Protein AF-A0A969BIV0-F1 (afdb_monomer_lite)

Foldseek 3Di:
DPPDDCVPHVQVQLVVLQVQLVCLCPDPPDDNQVSLVSSLVSLVSSCVRDDCVPPVQSQLVSLQSQLVSLCPHDDDDNQVSLVSSLVSLVSSCVRCPCVRPVPVLLVSLQSQLSSLCVHPDDDNLVSLVSNLVSLVSNCVRCPCVPHVPSNLVSLQSNLVSLVVNCVVDDDPSNVSSVVSNVVNPD

pLDDT: mean 90.59, std 11.51, range [45.69, 98.88]

Secondary structure (DSSP, 8-state):
--S--TTT-HHHHHHHHHHHHHHHHH--SS-HHHHHHHHHHHHHHHTTT--TTT-HHHHHHHHHHHHHHHHH--SS-HHHHHHHHHHHHHHHTTTS-TTT-HHHHHHHHHHHHHHHHH--SS-HHHHHHHHHHHHHHHHTTS-TTT-HHHHHHHHHHHHHHHHHHHTTS-THHHHHHHHHHHGGG-

Sequence (186 aa):
MKVYTFEAFPYGWAQTQNNLGNAYFQRIKEDKADNLEQAIVCFKESLKVYTIEAFPYEWARTQNNLGNAYKDRIKEDKAQNLEKAIAYCQEAMKVYTFEAYPSKWAGTQNNLATIYRNRIIGDKAHNLEQTIACLEEVMKVYTFEAFPQYWALTQINIANAYCDRIKSEQSSNLELAIAYYENLWF

Structure (mmCIF, N/CA/C/O backbone):
data_AF-A0A969BIV0-F1
#
_entry.id   AF-A0A969BIV0-F1
#
loop_
_atom_site.group_PDB
_atom_site.id
_atom_site.type_symbol
_atom_site.label_atom_id
_atom_site.label_alt_id
_atom_site.label_comp_id
_atom_site.label_asym_id
_atom_site.label_entity_id
_atom_site.label_seq_id
_atom_site.pdbx_PDB_ins_code
_atom_site.Cartn_x
_atom_site.Cartn_y
_atom_site.Cartn_z
_atom_site.occupancy
_atom_site.B_iso_or_equiv
_atom_site.auth_seq_id
_atom_site.auth_comp_id
_atom_site.auth_asym_id
_atom_site.auth_atom_id
_atom_site.pdbx_PDB_model_num
ATOM 1 N N . MET A 1 1 ? 16.697 8.382 -30.431 1.00 45.69 1 MET A N 1
ATOM 2 C CA . MET A 1 1 ? 17.190 6.997 -30.265 1.00 45.69 1 MET A CA 1
ATOM 3 C C . MET A 1 1 ? 16.752 6.504 -28.889 1.00 45.69 1 MET A C 1
ATOM 5 O O . MET A 1 1 ? 17.112 7.137 -27.907 1.00 45.69 1 MET A O 1
ATOM 9 N N . LYS A 1 2 ? 15.900 5.472 -28.800 1.00 51.59 2 LYS A N 1
ATOM 10 C CA . LYS A 1 2 ? 15.520 4.863 -27.511 1.00 51.59 2 LYS A CA 1
ATOM 11 C C . LYS A 1 2 ? 16.625 3.875 -27.131 1.00 51.59 2 LYS A C 1
ATOM 13 O O . LYS A 1 2 ? 16.722 2.828 -27.752 1.00 51.59 2 LYS A O 1
ATOM 18 N N . VAL A 1 3 ? 17.493 4.253 -26.193 1.00 59.38 3 VAL A N 1
ATOM 19 C CA . VAL A 1 3 ? 18.688 3.463 -25.822 1.00 59.38 3 VAL A CA 1
ATOM 20 C C . VAL A 1 3 ? 18.334 2.285 -24.901 1.00 59.38 3 VAL A C 1
ATOM 22 O O . VAL A 1 3 ? 18.987 1.252 -24.947 1.00 59.38 3 VAL A O 1
ATOM 25 N N . TYR A 1 4 ? 17.248 2.396 -24.133 1.00 57.88 4 TYR A N 1
ATOM 26 C CA . TYR A 1 4 ? 16.720 1.323 -23.290 1.00 57.88 4 TYR A CA 1
ATOM 27 C C . TYR A 1 4 ? 15.422 0.793 -23.905 1.00 57.88 4 TYR A C 1
ATOM 29 O O . TYR A 1 4 ? 14.358 1.389 -23.734 1.00 57.88 4 TYR A O 1
ATOM 37 N N . THR A 1 5 ? 15.505 -0.290 -24.674 1.00 62.38 5 THR A N 1
ATOM 38 C CA . THR A 1 5 ? 14.343 -1.061 -25.147 1.00 62.38 5 THR A CA 1
ATOM 39 C C . THR A 1 5 ? 14.260 -2.377 -24.376 1.00 62.38 5 THR A C 1
ATOM 41 O O . THR A 1 5 ? 15.266 -2.844 -23.839 1.00 62.38 5 THR A O 1
ATOM 44 N N . PHE A 1 6 ? 13.065 -2.977 -24.325 1.00 62.31 6 PHE A N 1
ATOM 45 C CA . PHE A 1 6 ? 12.826 -4.267 -23.665 1.00 62.31 6 PHE A CA 1
ATOM 46 C C . PHE A 1 6 ? 13.800 -5.363 -24.141 1.00 62.31 6 PHE A C 1
ATOM 48 O O . PHE A 1 6 ? 14.270 -6.159 -23.339 1.00 62.31 6 PHE A O 1
ATOM 55 N N . GLU A 1 7 ? 14.151 -5.355 -25.428 1.00 64.06 7 GLU A N 1
ATOM 56 C CA . GLU A 1 7 ? 14.985 -6.378 -26.071 1.00 64.06 7 GLU A CA 1
ATOM 57 C C . GLU A 1 7 ? 16.490 -6.200 -25.820 1.00 64.06 7 GLU A C 1
ATOM 59 O O . GLU A 1 7 ? 17.214 -7.187 -25.744 1.00 64.06 7 GLU A O 1
ATOM 64 N N . ALA A 1 8 ? 16.975 -4.961 -25.681 1.00 68.19 8 ALA A N 1
ATOM 65 C CA . ALA A 1 8 ? 18.409 -4.689 -25.542 1.00 68.19 8 ALA A CA 1
ATOM 66 C C . ALA A 1 8 ? 18.864 -4.618 -24.077 1.00 68.19 8 ALA A C 1
ATOM 68 O O . ALA A 1 8 ? 19.957 -5.070 -23.744 1.00 68.19 8 ALA A O 1
ATOM 69 N N . PHE A 1 9 ? 18.031 -4.047 -23.196 1.00 80.69 9 PHE A N 1
ATOM 70 C CA . PHE A 1 9 ? 18.360 -3.826 -21.783 1.00 80.69 9 PHE A CA 1
ATOM 71 C C . PHE A 1 9 ? 17.105 -3.960 -20.908 1.00 80.69 9 PHE A C 1
ATOM 73 O O . PHE A 1 9 ? 16.609 -2.950 -20.396 1.00 80.69 9 PHE A O 1
ATOM 80 N N . PRO A 1 10 ? 16.579 -5.183 -20.706 1.00 85.25 10 PRO A N 1
ATOM 81 C CA . PRO A 1 10 ? 15.299 -5.397 -20.030 1.00 85.25 10 PRO A CA 1
ATOM 82 C C . PRO A 1 10 ? 15.266 -4.789 -18.622 1.00 85.25 10 PRO A C 1
ATOM 84 O O . PRO A 1 10 ? 14.316 -4.086 -18.279 1.00 85.25 10 PRO A O 1
ATOM 87 N N . TYR A 1 11 ? 16.333 -4.959 -17.831 1.00 90.56 11 TYR A N 1
ATOM 88 C CA . TYR A 1 11 ? 16.431 -4.366 -16.491 1.00 90.56 11 TYR A CA 1
ATOM 89 C C . TYR A 1 11 ? 16.402 -2.828 -16.522 1.00 90.56 11 TYR A C 1
ATOM 91 O O . TYR A 1 11 ? 15.622 -2.208 -15.803 1.00 90.56 11 TYR A O 1
ATOM 99 N N . GLY A 1 12 ? 17.220 -2.200 -17.377 1.00 89.06 12 GLY A N 1
ATOM 100 C CA . GLY A 1 12 ? 17.286 -0.736 -17.490 1.00 89.06 12 GLY A CA 1
ATOM 101 C C . GLY A 1 12 ? 15.990 -0.126 -18.030 1.00 89.06 12 GLY A C 1
ATOM 102 O O . GLY A 1 12 ? 15.556 0.938 -17.584 1.00 89.06 12 GLY A O 1
ATOM 103 N N . TRP A 1 13 ? 15.314 -0.829 -18.939 1.00 92.50 13 TRP A N 1
ATOM 104 C CA . TRP A 1 13 ? 13.982 -0.459 -19.402 1.00 92.50 13 TRP A CA 1
ATOM 105 C C . TRP A 1 13 ? 12.950 -0.530 -18.267 1.00 92.50 13 TRP A C 1
ATOM 107 O O . TRP A 1 13 ? 12.224 0.439 -18.051 1.00 92.50 13 TRP A O 1
ATOM 117 N N . ALA A 1 14 ? 12.928 -1.611 -17.484 1.00 94.88 14 ALA A N 1
ATOM 118 C CA . ALA A 1 14 ? 12.008 -1.754 -16.354 1.00 94.88 14 ALA A CA 1
ATOM 119 C C . ALA A 1 14 ? 12.268 -0.723 -15.250 1.00 94.88 14 ALA A C 1
ATOM 121 O O . ALA A 1 14 ? 11.328 -0.149 -14.700 1.00 94.88 14 ALA A O 1
ATOM 122 N N . GLN A 1 15 ? 13.538 -0.410 -14.991 1.00 95.44 15 GLN A N 1
ATOM 123 C CA . GLN A 1 15 ? 13.929 0.659 -14.077 1.00 95.44 15 GLN A CA 1
ATOM 124 C C . GLN A 1 15 ? 13.408 2.015 -14.558 1.00 95.44 15 GLN A C 1
ATOM 126 O O . GLN A 1 15 ? 12.857 2.786 -13.772 1.00 95.44 15 GLN A O 1
ATOM 131 N N . THR A 1 16 ? 13.536 2.285 -15.858 1.00 94.69 16 THR A N 1
ATOM 132 C CA . THR A 1 16 ? 13.023 3.510 -16.481 1.00 94.69 16 THR A CA 1
ATOM 133 C C . THR A 1 16 ? 11.505 3.592 -16.348 1.00 94.69 16 THR A C 1
ATOM 135 O O . THR A 1 16 ? 10.992 4.636 -15.954 1.00 94.69 16 THR A O 1
ATOM 138 N N . GLN A 1 17 ? 10.788 2.494 -16.604 1.00 97.12 17 GLN A N 1
ATOM 139 C CA . GLN A 1 17 ? 9.335 2.428 -16.435 1.00 97.12 17 GLN A CA 1
ATOM 140 C C . GLN A 1 17 ? 8.921 2.668 -14.983 1.00 97.12 17 GLN A C 1
ATOM 142 O O . GLN A 1 17 ? 8.058 3.499 -14.724 1.00 97.12 17 GLN A O 1
ATOM 147 N N . ASN A 1 18 ? 9.572 2.024 -14.012 1.00 96.50 18 ASN A N 1
ATOM 148 C CA . ASN A 1 18 ? 9.252 2.237 -12.602 1.00 96.50 18 ASN A CA 1
ATOM 149 C C . ASN A 1 18 ? 9.483 3.700 -12.182 1.00 96.50 18 ASN A C 1
ATOM 151 O O . ASN A 1 18 ? 8.629 4.310 -11.541 1.00 96.50 18 ASN A O 1
ATOM 155 N N . ASN A 1 19 ? 10.604 4.293 -12.598 1.00 97.44 19 ASN A N 1
ATOM 156 C CA . ASN A 1 19 ? 10.918 5.689 -12.302 1.00 97.44 19 ASN A CA 1
ATOM 157 C C . ASN A 1 19 ? 9.941 6.661 -12.974 1.00 97.44 19 ASN A C 1
ATOM 159 O O . ASN A 1 19 ? 9.515 7.627 -12.343 1.00 97.44 19 ASN A O 1
ATOM 163 N N . LEU A 1 20 ? 9.545 6.389 -14.218 1.00 97.38 20 LEU A N 1
ATOM 164 C CA . LEU A 1 20 ? 8.525 7.163 -14.919 1.00 97.38 20 LEU A CA 1
ATOM 165 C C . LEU A 1 20 ? 7.164 7.055 -14.217 1.00 97.38 20 LEU A C 1
ATOM 167 O O . LEU A 1 20 ? 6.485 8.065 -14.048 1.00 97.38 20 LEU A O 1
ATOM 171 N N . GLY A 1 21 ? 6.809 5.866 -13.726 1.00 98.19 21 GLY A N 1
ATOM 172 C CA . GLY A 1 21 ? 5.608 5.661 -12.921 1.00 98.19 21 GLY A CA 1
ATOM 173 C C . GLY A 1 21 ? 5.612 6.504 -11.646 1.00 98.19 21 GLY A C 1
ATOM 174 O O . GLY A 1 21 ? 4.627 7.178 -11.351 1.00 98.19 21 GLY A O 1
ATOM 175 N N . ASN A 1 22 ? 6.744 6.557 -10.935 1.00 98.12 22 ASN A N 1
ATOM 176 C CA . ASN A 1 22 ? 6.902 7.420 -9.758 1.00 98.12 22 ASN A CA 1
ATOM 177 C C . ASN A 1 22 ? 6.777 8.909 -10.119 1.00 98.12 22 ASN A C 1
ATOM 179 O O . ASN A 1 22 ? 6.131 9.662 -9.392 1.00 98.12 22 ASN A O 1
ATOM 183 N N . ALA A 1 23 ? 7.359 9.331 -11.246 1.00 97.56 23 ALA A N 1
ATOM 184 C CA . ALA A 1 23 ? 7.271 10.711 -11.712 1.00 97.56 23 ALA A CA 1
ATOM 185 C C . ALA A 1 23 ? 5.825 11.115 -12.035 1.00 97.56 23 ALA A C 1
ATOM 187 O O . ALA A 1 23 ? 5.395 12.187 -11.617 1.00 97.56 23 ALA A O 1
ATOM 188 N N . TYR A 1 24 ? 5.056 10.254 -12.711 1.00 98.12 24 TYR A N 1
ATOM 189 C CA . TYR A 1 24 ? 3.628 10.484 -12.941 1.00 98.12 24 TYR A CA 1
ATOM 190 C C . TYR A 1 24 ? 2.834 10.518 -11.634 1.00 98.12 24 TYR A C 1
ATOM 192 O O . TYR A 1 24 ? 2.042 11.433 -11.435 1.00 98.12 24 TYR A O 1
ATOM 200 N N . PHE A 1 25 ? 3.092 9.588 -10.710 1.00 96.81 25 PHE A N 1
ATOM 201 C CA . PHE A 1 25 ? 2.416 9.543 -9.412 1.00 96.81 25 PHE A CA 1
ATOM 202 C C . PHE A 1 25 ? 2.619 10.830 -8.589 1.00 96.81 25 PHE A C 1
ATOM 204 O O . PHE A 1 25 ? 1.691 11.309 -7.944 1.00 96.81 25 PHE A O 1
ATOM 211 N N . GLN A 1 26 ? 3.818 11.418 -8.635 1.00 95.56 26 GLN A N 1
ATOM 212 C CA . GLN A 1 26 ? 4.158 12.648 -7.906 1.00 95.56 26 GLN A CA 1
ATOM 213 C C . GLN A 1 26 ? 3.775 13.937 -8.646 1.00 95.56 26 GLN A C 1
ATOM 215 O O . GLN A 1 26 ? 3.893 15.034 -8.092 1.00 95.56 26 GLN A O 1
ATOM 220 N N . ARG A 1 27 ? 3.355 13.847 -9.908 1.00 93.75 27 ARG A N 1
ATOM 221 C CA . ARG A 1 27 ? 3.121 15.021 -10.743 1.00 93.75 27 ARG A CA 1
ATOM 222 C C . ARG A 1 27 ? 1.877 15.785 -10.286 1.00 93.75 27 ARG A C 1
ATOM 224 O O . ARG A 1 27 ? 0.758 15.292 -10.371 1.00 93.75 27 ARG A O 1
ATOM 231 N N . ILE A 1 28 ? 2.085 17.034 -9.866 1.00 86.31 28 ILE A N 1
ATOM 232 C CA . ILE A 1 28 ? 1.010 17.952 -9.440 1.00 86.31 28 ILE A CA 1
ATOM 233 C C . ILE A 1 28 ? 0.361 18.669 -10.639 1.00 86.31 28 ILE A C 1
ATOM 235 O O . ILE A 1 28 ? -0.797 19.066 -10.574 1.00 86.31 28 ILE A O 1
ATOM 239 N N . LYS A 1 29 ? 1.108 18.863 -11.734 1.00 80.06 29 LYS A N 1
ATOM 240 C CA . LYS A 1 29 ? 0.604 19.495 -12.965 1.00 80.06 29 LYS A CA 1
ATOM 241 C C . LYS A 1 29 ? -0.248 18.516 -13.784 1.00 80.06 29 LYS A C 1
ATOM 243 O O . LYS A 1 29 ? 0.028 17.320 -13.768 1.00 80.06 29 LYS A O 1
ATOM 248 N N . GLU A 1 30 ? -1.158 19.065 -14.591 1.00 86.50 30 GLU A N 1
ATOM 249 C CA . GLU A 1 30 ? -2.147 18.326 -15.402 1.00 86.50 30 GLU A CA 1
ATOM 250 C C . GLU A 1 30 ? -3.193 17.575 -14.564 1.00 86.50 30 GLU A C 1
ATOM 252 O O . GLU A 1 30 ? -3.274 17.750 -13.349 1.00 86.50 30 GLU A O 1
ATOM 257 N N . ASP A 1 31 ? -4.057 16.811 -15.232 1.00 93.62 31 ASP A N 1
ATOM 258 C CA . ASP A 1 31 ? -5.125 16.069 -14.580 1.00 93.62 31 ASP A CA 1
ATOM 259 C C . ASP A 1 31 ? -4.556 14.933 -13.714 1.00 93.62 31 ASP A C 1
ATOM 261 O O . ASP A 1 31 ? -3.841 14.040 -14.181 1.00 93.62 31 ASP A O 1
ATOM 265 N N . LYS A 1 32 ? -4.876 14.967 -12.416 1.00 94.31 32 LYS A N 1
ATOM 266 C CA . LYS A 1 32 ? -4.393 13.979 -11.443 1.00 94.31 32 LYS A CA 1
ATOM 267 C C . LYS A 1 32 ? -4.870 12.564 -11.777 1.00 94.31 32 LYS A C 1
ATOM 269 O O . LYS A 1 32 ? -4.146 11.608 -11.505 1.00 94.31 32 LYS A O 1
ATOM 274 N N . ALA A 1 33 ? -6.073 12.415 -12.330 1.00 95.69 33 ALA A N 1
ATOM 275 C CA . ALA A 1 33 ? -6.615 11.105 -12.650 1.00 95.69 33 ALA A CA 1
ATOM 276 C C . ALA A 1 33 ? -5.844 10.476 -13.816 1.00 95.69 33 ALA A C 1
ATOM 278 O O . ALA A 1 33 ? -5.449 9.317 -13.719 1.00 95.69 33 ALA A O 1
ATOM 279 N N . ASP A 1 34 ? -5.548 11.246 -14.863 1.00 96.56 34 ASP A N 1
ATOM 280 C CA . ASP A 1 34 ? -4.712 10.798 -15.982 1.00 96.56 34 ASP A CA 1
ATOM 281 C C . ASP A 1 34 ? -3.286 10.451 -15.540 1.00 96.56 34 ASP A C 1
ATOM 283 O O . ASP A 1 34 ? -2.767 9.398 -15.915 1.00 96.56 34 ASP A O 1
ATOM 287 N N . ASN A 1 35 ? -2.671 11.276 -14.687 1.00 97.25 35 ASN A N 1
ATOM 288 C CA . ASN A 1 35 ? -1.348 10.989 -14.125 1.00 97.25 35 ASN A CA 1
ATOM 289 C C . ASN A 1 35 ? -1.321 9.643 -13.373 1.00 97.25 35 ASN A C 1
ATOM 291 O O . ASN A 1 35 ? -0.385 8.859 -13.537 1.00 97.25 35 ASN A O 1
ATOM 295 N N . LEU A 1 36 ? -2.358 9.333 -12.588 1.00 98.00 36 LEU A N 1
ATOM 296 C CA . LEU A 1 36 ? -2.461 8.052 -11.883 1.00 98.00 36 LEU A CA 1
ATOM 297 C C . LEU A 1 36 ? -2.617 6.865 -12.844 1.00 98.00 36 LEU A C 1
ATOM 299 O O . LEU A 1 36 ? -1.997 5.825 -12.617 1.00 98.00 36 LEU A O 1
ATOM 303 N N . GLU A 1 37 ? -3.367 7.011 -13.941 1.00 98.25 37 GLU A N 1
ATOM 304 C CA . GLU A 1 37 ? -3.454 5.958 -14.964 1.00 98.25 37 GLU A CA 1
ATOM 305 C C . GLU A 1 37 ? -2.095 5.699 -15.624 1.00 98.25 37 GLU A C 1
ATOM 307 O O . GLU A 1 37 ? -1.687 4.544 -15.764 1.00 98.25 37 GLU A O 1
ATOM 312 N N . GLN A 1 38 ? -1.356 6.756 -15.976 1.00 98.31 38 GLN A N 1
ATOM 313 C CA . GLN A 1 38 ? -0.015 6.612 -16.554 1.00 98.31 38 GLN A CA 1
ATOM 314 C C . GLN A 1 38 ? 0.954 5.950 -15.573 1.00 98.31 38 GLN A C 1
ATOM 316 O O . GLN A 1 38 ? 1.710 5.057 -15.958 1.00 98.31 38 GLN A O 1
ATOM 321 N N . ALA A 1 39 ? 0.888 6.319 -14.291 1.00 98.50 39 ALA A N 1
ATOM 322 C CA . ALA A 1 39 ? 1.694 5.690 -13.254 1.00 98.50 39 ALA A CA 1
ATOM 323 C C . ALA A 1 39 ? 1.430 4.179 -13.164 1.00 98.50 39 ALA A C 1
ATOM 325 O O . ALA A 1 39 ? 2.371 3.383 -13.176 1.00 98.50 39 ALA A O 1
ATOM 326 N N . ILE A 1 40 ? 0.154 3.775 -13.142 1.00 98.75 40 ILE A N 1
ATOM 327 C CA . ILE A 1 40 ? -0.256 2.364 -13.106 1.00 98.75 40 ILE A CA 1
ATOM 328 C C . ILE A 1 40 ? 0.265 1.607 -14.330 1.00 98.75 40 ILE A C 1
ATOM 330 O O . ILE A 1 40 ? 0.789 0.501 -14.176 1.00 98.75 40 ILE A O 1
ATOM 334 N N . VAL A 1 41 ? 0.143 2.183 -15.530 1.00 98.62 41 VAL A N 1
ATOM 335 C CA . VAL A 1 41 ? 0.665 1.576 -16.765 1.00 98.62 41 VAL A CA 1
ATOM 336 C C . VAL A 1 41 ? 2.172 1.361 -16.652 1.00 98.62 41 VAL A C 1
ATOM 338 O O . VAL A 1 41 ? 2.638 0.236 -16.811 1.00 98.62 41 VAL A O 1
ATOM 341 N N . CYS A 1 42 ? 2.931 2.396 -16.296 1.00 98.56 42 CYS A N 1
ATOM 342 C CA . CYS A 1 42 ? 4.381 2.319 -16.145 1.00 98.56 42 CYS A CA 1
ATOM 343 C C . CYS A 1 42 ? 4.823 1.274 -15.108 1.00 98.56 42 CYS A C 1
ATOM 345 O O . CYS A 1 42 ? 5.723 0.473 -15.370 1.00 98.56 42 CYS A O 1
ATOM 347 N N . PHE A 1 43 ? 4.172 1.216 -13.944 1.00 98.69 43 PHE A N 1
ATOM 348 C CA . PHE A 1 43 ? 4.490 0.194 -12.950 1.00 98.69 43 PHE A CA 1
ATOM 349 C C . PHE A 1 43 ? 4.195 -1.221 -13.465 1.00 98.69 43 PHE A C 1
ATOM 351 O O . PHE A 1 43 ? 5.052 -2.097 -13.337 1.00 98.69 43 PHE A O 1
ATOM 358 N N . LYS A 1 44 ? 3.044 -1.446 -14.113 1.00 98.69 44 LYS A N 1
ATOM 359 C CA . LYS A 1 44 ? 2.710 -2.749 -14.717 1.00 98.69 44 LYS A CA 1
ATOM 360 C C . LYS A 1 44 ? 3.689 -3.159 -15.813 1.00 98.69 44 LYS A C 1
ATOM 362 O O . LYS A 1 44 ? 4.056 -4.326 -15.885 1.00 98.69 44 LYS A O 1
ATOM 367 N N . GLU A 1 45 ? 4.144 -2.215 -16.631 1.00 97.81 45 GLU A N 1
ATOM 368 C CA . GLU A 1 45 ? 5.175 -2.470 -17.636 1.00 97.81 45 GLU A CA 1
ATOM 369 C C . GLU A 1 45 ? 6.492 -2.908 -16.982 1.00 97.81 45 GLU A C 1
ATOM 371 O O . GLU A 1 45 ? 7.088 -3.890 -17.418 1.00 97.81 45 GLU A O 1
ATOM 376 N N . SER A 1 46 ? 6.912 -2.271 -15.881 1.00 97.56 46 SER A N 1
ATOM 377 C CA . SER A 1 46 ? 8.128 -2.684 -15.163 1.00 97.56 46 SER A CA 1
ATOM 378 C C . SER A 1 46 ? 8.040 -4.101 -14.569 1.00 97.56 46 SER A C 1
ATOM 380 O O . SER A 1 46 ? 9.040 -4.820 -14.569 1.00 97.56 46 SER A O 1
ATOM 382 N N . LEU A 1 47 ? 6.844 -4.553 -14.166 1.00 98.00 47 LEU A N 1
ATOM 383 C CA . LEU A 1 47 ? 6.606 -5.918 -13.671 1.00 98.00 47 LEU A CA 1
ATOM 384 C C . LEU A 1 47 ? 6.723 -7.011 -14.746 1.00 98.00 47 LEU A C 1
ATOM 386 O O . LEU A 1 47 ? 6.743 -8.190 -14.408 1.00 98.00 47 LEU A O 1
ATOM 390 N N . LYS A 1 48 ? 6.834 -6.661 -16.036 1.00 96.38 48 LYS A N 1
ATOM 391 C CA . LYS A 1 48 ? 7.156 -7.649 -17.085 1.00 96.38 48 LYS A CA 1
ATOM 392 C C . LYS A 1 48 ? 8.593 -8.166 -16.989 1.00 96.38 48 LYS A C 1
ATOM 394 O O . LYS A 1 48 ? 8.901 -9.203 -17.563 1.00 96.38 48 LYS A O 1
ATOM 399 N N . VAL A 1 49 ? 9.467 -7.424 -16.308 1.00 96.81 49 VAL A N 1
ATOM 400 C CA . VAL A 1 49 ? 10.879 -7.782 -16.102 1.00 96.81 49 VAL A CA 1
ATOM 401 C C . VAL A 1 49 ? 11.159 -8.008 -14.627 1.00 96.81 49 VAL A C 1
ATOM 403 O O . VAL A 1 49 ? 11.815 -8.980 -14.271 1.00 96.81 49 VAL A O 1
ATOM 406 N N . TYR A 1 50 ? 10.671 -7.116 -13.763 1.00 97.69 50 TYR A N 1
ATOM 407 C CA . TYR A 1 50 ? 10.739 -7.316 -12.326 1.00 97.69 50 TYR A CA 1
ATOM 408 C C . TYR A 1 50 ? 9.760 -8.413 -11.946 1.00 97.69 50 TYR A C 1
ATOM 410 O O . TYR A 1 50 ? 8.570 -8.144 -11.846 1.00 97.69 50 TYR A O 1
ATOM 418 N N . THR A 1 51 ? 10.263 -9.631 -11.758 1.00 98.06 51 THR A N 1
ATOM 419 C CA . THR A 1 51 ? 9.531 -10.760 -11.173 1.00 98.06 51 THR A CA 1
ATOM 420 C C . THR A 1 51 ? 10.053 -11.042 -9.770 1.00 98.06 51 THR A C 1
ATOM 422 O O . THR A 1 51 ? 11.151 -10.604 -9.413 1.00 98.06 51 THR A O 1
ATOM 425 N N . ILE A 1 52 ? 9.280 -11.778 -8.971 1.00 97.75 52 ILE A N 1
ATOM 426 C CA . ILE A 1 52 ? 9.688 -12.131 -7.609 1.00 97.75 52 ILE A CA 1
ATOM 427 C C . ILE A 1 52 ? 10.945 -13.020 -7.600 1.00 97.75 52 ILE A C 1
ATOM 429 O O . ILE A 1 52 ? 11.758 -12.912 -6.691 1.00 97.75 52 ILE A O 1
ATOM 433 N N . GLU A 1 53 ? 11.155 -13.843 -8.629 1.00 97.75 53 GLU A N 1
ATOM 434 C CA . GLU A 1 53 ? 12.305 -14.747 -8.742 1.00 97.75 53 GLU A CA 1
ATOM 435 C C . GLU A 1 53 ? 13.580 -14.024 -9.187 1.00 97.75 53 GLU A C 1
ATOM 437 O O . GLU A 1 53 ? 14.661 -14.310 -8.677 1.00 97.75 53 GLU A O 1
ATOM 442 N N . ALA A 1 54 ? 13.470 -13.108 -10.154 1.00 96.19 54 ALA A N 1
ATOM 443 C CA . ALA A 1 54 ? 14.634 -12.463 -10.757 1.00 96.19 54 ALA A CA 1
ATOM 444 C C . ALA A 1 54 ? 15.055 -11.187 -10.016 1.00 96.19 54 ALA A C 1
ATOM 446 O O . ALA A 1 54 ? 16.246 -10.919 -9.868 1.00 96.19 54 ALA A O 1
ATOM 447 N N . PHE A 1 55 ? 14.082 -10.395 -9.556 1.00 97.56 55 PHE A N 1
ATOM 448 C CA . PHE A 1 55 ? 14.306 -9.084 -8.943 1.00 97.56 55 PHE A CA 1
ATOM 449 C C . PHE A 1 55 ? 13.332 -8.871 -7.772 1.00 97.56 55 PHE A C 1
ATOM 451 O O . PHE A 1 55 ? 12.469 -7.991 -7.840 1.00 97.56 55 PHE A O 1
ATOM 458 N N . PRO A 1 56 ? 13.427 -9.677 -6.695 1.00 98.12 56 PRO A N 1
ATOM 459 C CA . PRO A 1 56 ? 12.438 -9.691 -5.614 1.00 98.12 56 PRO A CA 1
ATOM 460 C C . PRO A 1 56 ? 12.223 -8.312 -4.988 1.00 98.12 56 PRO A C 1
ATOM 462 O O . PRO A 1 56 ? 11.087 -7.907 -4.733 1.00 98.12 56 PRO A O 1
ATOM 465 N N . TYR A 1 57 ? 13.304 -7.559 -4.772 1.00 98.31 57 TYR A N 1
ATOM 466 C CA . TYR A 1 57 ? 13.234 -6.238 -4.155 1.00 98.31 57 TYR A CA 1
ATOM 467 C C . TYR A 1 57 ? 12.530 -5.212 -5.057 1.00 98.31 57 TYR A C 1
ATOM 469 O O . TYR A 1 57 ? 11.641 -4.487 -4.602 1.00 98.31 57 TYR A O 1
ATOM 477 N N . GLU A 1 58 ? 12.898 -5.142 -6.338 1.00 98.62 58 GLU A N 1
ATOM 478 C CA . GLU A 1 58 ? 12.289 -4.246 -7.322 1.00 98.62 58 GLU A CA 1
ATOM 479 C C . GLU A 1 58 ? 10.835 -4.624 -7.598 1.00 98.62 58 GLU A C 1
ATOM 481 O O . GLU A 1 58 ? 9.987 -3.734 -7.718 1.00 98.62 58 GLU A O 1
ATOM 486 N N . TRP A 1 59 ? 10.537 -5.923 -7.654 1.00 98.81 59 TRP A N 1
ATOM 487 C CA . TRP A 1 59 ? 9.182 -6.444 -7.770 1.00 98.81 59 TRP A CA 1
ATOM 488 C C . TRP A 1 59 ? 8.337 -5.954 -6.595 1.00 98.81 59 TRP A C 1
ATOM 490 O O . TRP A 1 59 ? 7.358 -5.245 -6.813 1.00 98.81 59 TRP A O 1
ATOM 500 N N . ALA A 1 60 ? 8.767 -6.184 -5.352 1.00 98.75 60 ALA A N 1
ATOM 501 C CA . ALA A 1 60 ? 8.030 -5.758 -4.163 1.00 98.75 60 ALA A CA 1
ATOM 502 C C . ALA A 1 60 ? 7.865 -4.237 -4.070 1.00 98.75 60 ALA A C 1
ATOM 50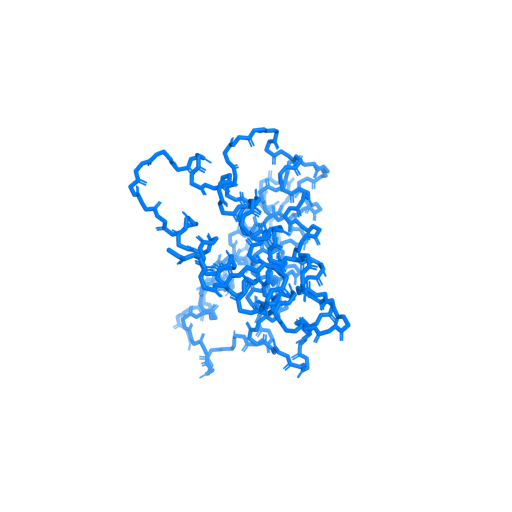4 O O . ALA A 1 60 ? 6.785 -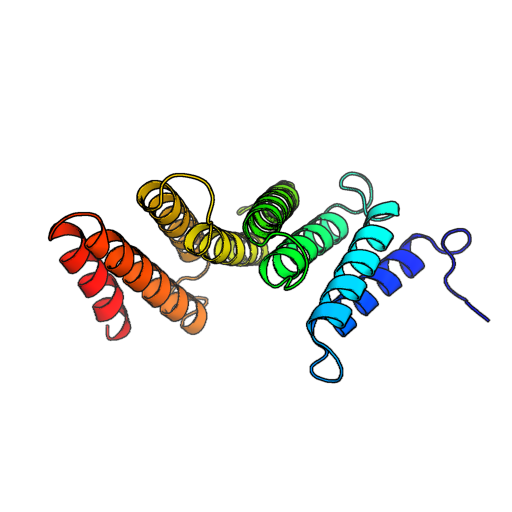3.741 -3.739 1.00 98.75 60 ALA A O 1
ATOM 505 N N . ARG A 1 61 ? 8.899 -3.475 -4.454 1.00 98.62 61 ARG A N 1
ATOM 506 C CA . ARG A 1 61 ? 8.811 -2.012 -4.561 1.00 98.62 61 ARG A CA 1
ATOM 507 C C . ARG A 1 61 ? 7.709 -1.595 -5.525 1.00 98.62 61 ARG A C 1
ATOM 509 O O . ARG A 1 61 ? 6.915 -0.709 -5.221 1.00 98.62 61 ARG A O 1
ATOM 516 N N . THR A 1 62 ? 7.674 -2.229 -6.692 1.00 98.69 62 THR A N 1
ATOM 517 C CA . THR A 1 62 ? 6.698 -1.939 -7.742 1.00 98.69 62 THR A CA 1
ATOM 518 C C . THR A 1 62 ? 5.286 -2.327 -7.315 1.00 98.69 62 THR A C 1
ATOM 520 O O . THR A 1 62 ? 4.360 -1.549 -7.535 1.00 98.69 62 THR A O 1
ATOM 523 N N . GLN A 1 63 ? 5.125 -3.469 -6.641 1.00 98.81 63 GLN A N 1
ATOM 524 C CA . GLN A 1 63 ? 3.846 -3.894 -6.074 1.00 98.81 63 GLN A CA 1
ATOM 525 C C . GLN A 1 63 ? 3.337 -2.885 -5.032 1.00 98.81 63 GLN A C 1
ATOM 527 O O . GLN A 1 63 ? 2.214 -2.404 -5.145 1.00 98.81 63 GLN A O 1
ATOM 532 N N . ASN A 1 64 ? 4.170 -2.444 -4.084 1.00 98.69 64 ASN A N 1
ATOM 533 C CA . ASN A 1 64 ? 3.763 -1.422 -3.111 1.00 98.69 64 ASN A CA 1
ATOM 534 C C . ASN A 1 64 ? 3.402 -0.076 -3.781 1.00 98.69 64 ASN A C 1
ATOM 536 O O . ASN A 1 64 ? 2.466 0.606 -3.359 1.00 98.69 64 ASN A O 1
ATOM 540 N N . ASN A 1 65 ? 4.105 0.305 -4.851 1.00 98.62 65 ASN A N 1
ATOM 541 C CA . ASN A 1 65 ? 3.775 1.503 -5.626 1.00 98.62 65 ASN A CA 1
ATOM 542 C C . ASN A 1 65 ? 2.432 1.372 -6.360 1.00 98.62 65 ASN A C 1
ATOM 544 O O . ASN A 1 65 ? 1.649 2.321 -6.361 1.00 98.62 65 ASN A O 1
ATOM 548 N N . LEU A 1 66 ? 2.130 0.200 -6.928 1.00 98.81 66 LEU A N 1
ATOM 549 C CA . LEU A 1 66 ? 0.810 -0.096 -7.492 1.00 98.81 66 LEU A CA 1
ATOM 550 C C . LEU A 1 66 ? -0.279 -0.046 -6.423 1.00 98.81 66 LEU A C 1
ATOM 552 O O . LEU A 1 66 ? -1.337 0.523 -6.683 1.00 98.81 66 LEU A O 1
ATOM 556 N N . GLY A 1 67 ? -0.005 -0.555 -5.219 1.00 98.69 67 GLY A N 1
ATOM 557 C CA . GLY A 1 67 ? -0.894 -0.428 -4.065 1.00 98.69 67 GLY A CA 1
ATOM 558 C C . GLY A 1 67 ? -1.285 1.028 -3.803 1.00 98.69 67 GLY A C 1
ATOM 559 O O . GLY A 1 67 ? -2.466 1.370 -3.764 1.00 98.69 67 GLY A O 1
ATOM 560 N N . ASN A 1 68 ? -0.297 1.922 -3.739 1.00 98.50 68 ASN A N 1
ATOM 561 C CA . ASN A 1 68 ? -0.542 3.356 -3.566 1.00 98.50 68 ASN A CA 1
ATOM 562 C C . ASN A 1 68 ? -1.265 4.004 -4.751 1.00 98.50 68 ASN A C 1
ATOM 564 O O . ASN A 1 68 ? -2.201 4.775 -4.544 1.00 98.50 68 ASN A O 1
ATOM 568 N N . ALA A 1 69 ? -0.879 3.674 -5.983 1.00 98.44 69 ALA A N 1
ATOM 569 C CA . ALA A 1 69 ? -1.519 4.228 -7.170 1.00 98.44 69 ALA A CA 1
ATOM 570 C C . ALA A 1 69 ? -3.000 3.826 -7.257 1.00 98.44 69 ALA A C 1
ATOM 572 O O . ALA A 1 69 ? -3.844 4.673 -7.535 1.00 98.44 69 ALA A O 1
ATOM 573 N N . TYR A 1 70 ? -3.340 2.569 -6.950 1.00 98.75 70 TYR A N 1
ATOM 574 C CA . TYR A 1 70 ? -4.728 2.104 -6.906 1.00 98.75 70 TYR A CA 1
ATOM 575 C C . TYR A 1 70 ? -5.515 2.689 -5.731 1.00 98.75 70 TYR A C 1
ATOM 577 O O . TYR A 1 70 ? -6.674 3.066 -5.910 1.00 98.75 70 TYR A O 1
ATOM 585 N N . LYS A 1 71 ? -4.890 2.848 -4.559 1.00 98.25 71 LYS A N 1
ATOM 586 C CA . LYS A 1 71 ? -5.493 3.541 -3.411 1.00 98.25 71 LYS A CA 1
ATOM 587 C C . LYS A 1 71 ? -5.917 4.964 -3.778 1.00 98.25 71 LYS A C 1
ATOM 589 O O . LYS A 1 71 ? -7.023 5.376 -3.423 1.00 98.25 71 LYS A O 1
ATOM 594 N N . ASP A 1 72 ? -5.081 5.688 -4.518 1.00 97.81 72 ASP A N 1
ATOM 595 C CA . ASP A 1 72 ? -5.320 7.091 -4.874 1.00 97.81 72 ASP A CA 1
ATOM 596 C C . ASP A 1 72 ? -6.088 7.266 -6.193 1.00 97.81 72 ASP A C 1
ATOM 598 O O . ASP A 1 72 ? -6.543 8.372 -6.492 1.00 97.81 72 ASP A O 1
ATOM 602 N N . ARG A 1 73 ? -6.277 6.183 -6.960 1.00 98.00 73 ARG A N 1
ATOM 603 C CA . ARG A 1 73 ? -6.959 6.179 -8.259 1.00 98.00 73 ARG A CA 1
ATOM 604 C C . ARG A 1 73 ? -8.356 6.789 -8.167 1.00 98.00 73 ARG A C 1
ATOM 606 O O . ARG A 1 73 ? -9.156 6.432 -7.296 1.00 98.00 73 ARG A O 1
ATOM 613 N N . ILE A 1 74 ? -8.620 7.709 -9.095 1.00 97.19 74 ILE A N 1
ATOM 614 C CA . ILE A 1 74 ? -9.861 8.491 -9.182 1.00 97.19 74 ILE A CA 1
ATOM 615 C C . ILE A 1 74 ? -10.850 7.844 -10.161 1.00 97.19 74 ILE A C 1
ATOM 617 O O . ILE A 1 74 ? -12.052 7.877 -9.920 1.00 97.19 74 ILE A O 1
ATOM 621 N N . LYS A 1 75 ? -10.349 7.260 -11.258 1.00 95.69 75 LYS A N 1
ATOM 622 C CA . LYS A 1 75 ? -11.170 6.609 -12.287 1.00 95.69 75 LYS A CA 1
ATOM 623 C C . LYS A 1 75 ? -11.591 5.202 -11.879 1.00 95.69 75 LYS A C 1
ATOM 625 O O . LYS A 1 75 ? -10.910 4.544 -11.091 1.00 95.69 75 LYS A O 1
ATOM 630 N N . GLU A 1 76 ? -12.643 4.717 -12.533 1.00 95.88 76 GLU A N 1
ATOM 631 C CA . GLU A 1 76 ? -13.297 3.430 -12.266 1.00 95.88 76 GLU A CA 1
ATOM 632 C C . GLU A 1 76 ? -13.907 3.337 -10.861 1.00 95.88 76 GLU A C 1
ATOM 634 O O . GLU A 1 76 ? -13.903 4.289 -10.082 1.00 95.88 76 GLU A O 1
ATOM 639 N N . ASP A 1 77 ? -14.457 2.168 -10.544 1.00 97.38 77 ASP A N 1
ATOM 640 C CA . ASP A 1 77 ? -15.083 1.907 -9.258 1.00 97.38 77 ASP A CA 1
ATOM 641 C C . ASP A 1 77 ? -14.080 1.993 -8.092 1.00 97.38 77 ASP A C 1
ATOM 643 O O . ASP A 1 77 ? -13.061 1.290 -8.042 1.00 97.38 77 ASP A O 1
ATOM 647 N N . LYS A 1 78 ? -14.387 2.860 -7.119 1.00 97.19 78 LYS A N 1
ATOM 648 C CA . LYS A 1 78 ? -13.512 3.115 -5.970 1.00 97.19 78 LYS A CA 1
ATOM 649 C C . LYS A 1 78 ? -13.334 1.874 -5.101 1.00 97.19 78 LYS A C 1
ATOM 651 O O . LYS A 1 78 ? -12.235 1.662 -4.592 1.00 97.19 78 LYS A O 1
ATOM 656 N N . ALA A 1 79 ? -14.375 1.059 -4.939 1.00 97.56 79 ALA A N 1
ATOM 657 C CA . ALA A 1 79 ? -14.306 -0.130 -4.103 1.00 97.56 79 ALA A CA 1
ATOM 658 C C . ALA A 1 79 ? -13.344 -1.162 -4.708 1.00 97.56 79 ALA A C 1
ATOM 660 O O . ALA A 1 79 ? -12.414 -1.608 -4.039 1.00 97.56 79 ALA A O 1
ATOM 661 N N . GLN A 1 80 ? -13.471 -1.445 -6.005 1.00 98.31 80 GLN A N 1
ATOM 662 C CA . GLN A 1 80 ? -12.556 -2.325 -6.734 1.00 98.31 80 GLN A CA 1
ATOM 663 C C . GLN A 1 80 ? -11.116 -1.805 -6.753 1.00 98.31 80 GLN A C 1
ATOM 665 O O . GLN A 1 80 ? -10.171 -2.594 -6.706 1.00 98.31 80 GLN A O 1
ATOM 670 N N . ASN A 1 81 ? -10.924 -0.487 -6.834 1.00 98.50 81 ASN A N 1
ATOM 671 C CA . ASN A 1 81 ? -9.593 0.108 -6.748 1.00 98.50 81 ASN A CA 1
ATOM 672 C C . ASN A 1 81 ? -8.940 -0.165 -5.384 1.00 98.50 81 ASN A C 1
ATOM 674 O O . ASN A 1 81 ? -7.761 -0.509 -5.340 1.00 98.50 81 ASN A O 1
ATOM 678 N N . LEU A 1 82 ? -9.696 -0.081 -4.286 1.00 98.56 82 LEU A N 1
ATOM 679 C CA . LEU A 1 82 ? -9.182 -0.395 -2.951 1.00 98.56 82 LEU A CA 1
ATOM 680 C C . LEU A 1 82 ? -8.867 -1.890 -2.790 1.00 98.56 82 LEU A C 1
ATOM 682 O O . LEU A 1 82 ? -7.810 -2.209 -2.258 1.00 98.56 82 LEU A O 1
ATOM 686 N N . GLU A 1 83 ? -9.681 -2.804 -3.328 1.00 98.62 83 GLU A N 1
ATOM 687 C CA . GLU A 1 83 ? -9.346 -4.243 -3.301 1.00 98.62 83 GLU A CA 1
ATOM 688 C C . GLU A 1 83 ? -8.069 -4.555 -4.094 1.00 98.62 83 GLU A C 1
ATOM 690 O O . GLU A 1 83 ? -7.221 -5.324 -3.642 1.00 98.62 83 GLU A O 1
ATOM 695 N N . LYS A 1 84 ? -7.877 -3.915 -5.257 1.00 98.75 84 LYS A N 1
ATOM 696 C CA . LYS A 1 84 ? -6.617 -4.028 -6.009 1.00 98.75 84 LYS A CA 1
ATOM 697 C C . LYS A 1 84 ? -5.444 -3.492 -5.196 1.00 98.75 84 LYS A C 1
ATOM 699 O O . LYS A 1 84 ? -4.384 -4.111 -5.188 1.00 98.75 84 LYS A O 1
ATOM 704 N N . ALA A 1 85 ? -5.626 -2.366 -4.508 1.00 98.75 85 ALA A N 1
ATOM 705 C CA . ALA A 1 85 ? -4.592 -1.788 -3.663 1.00 98.75 85 ALA A CA 1
ATOM 706 C C . ALA A 1 85 ? -4.171 -2.745 -2.532 1.00 98.75 85 ALA A C 1
ATOM 708 O O . ALA A 1 85 ? -2.973 -2.939 -2.327 1.00 98.75 85 ALA A O 1
ATOM 709 N N . ILE A 1 86 ? -5.140 -3.391 -1.867 1.00 98.75 86 ILE A N 1
ATOM 710 C CA . ILE A 1 86 ? -4.895 -4.421 -0.842 1.00 98.75 86 ILE A CA 1
ATOM 711 C C . ILE A 1 86 ? -4.069 -5.563 -1.429 1.00 98.75 86 ILE A C 1
ATOM 713 O O . ILE A 1 86 ? -3.006 -5.877 -0.894 1.00 98.75 86 ILE A O 1
ATOM 717 N N . ALA A 1 87 ? -4.514 -6.134 -2.552 1.00 98.81 87 ALA A N 1
ATOM 718 C CA . ALA A 1 87 ? -3.827 -7.250 -3.194 1.00 98.81 87 ALA A CA 1
ATOM 719 C C . ALA A 1 87 ? -2.371 -6.899 -3.541 1.00 98.81 87 ALA A C 1
ATOM 721 O O . ALA A 1 87 ? -1.454 -7.661 -3.248 1.00 98.81 87 ALA A O 1
ATOM 722 N N . TYR A 1 88 ? -2.127 -5.710 -4.098 1.00 98.88 88 TYR A N 1
ATOM 723 C CA . TYR A 1 88 ? -0.776 -5.266 -4.438 1.00 98.88 88 TYR A CA 1
ATOM 724 C C . TYR A 1 88 ? 0.125 -5.048 -3.213 1.00 98.88 88 TYR A C 1
ATOM 726 O O . TYR A 1 88 ? 1.298 -5.424 -3.241 1.00 98.88 88 TYR A O 1
ATOM 734 N N . CYS A 1 89 ? -0.397 -4.492 -2.119 1.00 98.69 89 CYS A N 1
ATOM 735 C CA . CYS A 1 89 ? 0.365 -4.380 -0.874 1.00 98.69 89 CYS A CA 1
ATOM 736 C C . CYS A 1 89 ? 0.670 -5.758 -0.257 1.00 98.69 89 CYS A C 1
ATOM 738 O O . CYS A 1 89 ? 1.794 -5.982 0.189 1.00 98.69 89 CYS A O 1
ATOM 740 N N . GLN A 1 90 ? -0.280 -6.697 -0.292 1.00 98.62 90 GLN A N 1
ATOM 741 C CA . GLN A 1 90 ? -0.072 -8.075 0.172 1.00 98.62 90 GLN A CA 1
ATOM 742 C C . GLN A 1 90 ? 0.987 -8.813 -0.660 1.00 98.62 90 GLN A C 1
ATOM 744 O O . GLN A 1 90 ? 1.819 -9.526 -0.103 1.00 98.62 90 GLN A O 1
ATOM 749 N N . GLU A 1 91 ? 1.017 -8.605 -1.979 1.00 98.75 91 GLU A N 1
ATOM 750 C CA . GLU A 1 91 ? 2.082 -9.139 -2.830 1.00 98.75 91 GLU A CA 1
ATOM 751 C C . GLU A 1 91 ? 3.452 -8.570 -2.435 1.00 98.75 91 GLU A C 1
ATOM 753 O O . GLU A 1 91 ? 4.392 -9.336 -2.238 1.00 98.75 91 GLU A O 1
ATOM 758 N N . ALA A 1 92 ? 3.571 -7.253 -2.221 1.00 98.62 92 ALA A N 1
ATOM 759 C CA . ALA A 1 92 ? 4.828 -6.638 -1.779 1.00 98.62 92 ALA A CA 1
ATOM 760 C C . ALA A 1 92 ? 5.359 -7.243 -0.464 1.00 98.62 92 ALA A C 1
ATOM 762 O O . ALA A 1 92 ? 6.567 -7.439 -0.303 1.00 98.62 92 ALA A O 1
ATOM 763 N N . MET A 1 93 ? 4.455 -7.592 0.453 1.00 98.19 93 MET A N 1
ATOM 764 C CA . MET A 1 93 ? 4.765 -8.190 1.754 1.00 98.19 93 MET A CA 1
ATOM 765 C C . MET A 1 93 ? 5.335 -9.613 1.680 1.00 98.19 93 MET A C 1
ATOM 767 O O . MET A 1 93 ? 5.918 -10.065 2.662 1.00 98.19 93 MET A O 1
ATOM 771 N N . LYS A 1 94 ? 5.266 -10.299 0.528 1.00 98.38 94 LYS A N 1
ATOM 772 C CA . LYS A 1 94 ? 5.976 -11.578 0.325 1.00 98.38 94 LYS A CA 1
ATOM 773 C C . LYS A 1 94 ? 7.499 -11.426 0.351 1.00 98.38 94 LYS A C 1
ATOM 775 O O . LYS A 1 94 ? 8.198 -12.392 0.630 1.00 98.38 94 LYS A O 1
ATOM 780 N N . VAL A 1 95 ? 8.008 -10.231 0.045 1.00 98.69 95 VAL A N 1
ATOM 781 C CA . VAL A 1 95 ? 9.446 -9.915 0.067 1.00 98.69 95 VAL A CA 1
ATOM 782 C C . VAL A 1 95 ? 9.765 -8.921 1.172 1.00 98.69 95 VAL A C 1
ATOM 784 O O . VAL A 1 95 ? 10.757 -9.087 1.873 1.00 98.69 95 VAL A O 1
ATOM 787 N N . TYR A 1 96 ? 8.946 -7.880 1.339 1.00 98.31 96 TYR A N 1
ATOM 788 C CA . TYR A 1 96 ? 9.127 -6.867 2.375 1.00 98.31 96 TYR A CA 1
ATOM 789 C C . TYR A 1 96 ? 8.729 -7.383 3.752 1.00 98.31 96 TYR A C 1
ATOM 791 O O . TYR A 1 96 ? 7.846 -6.802 4.350 1.00 98.31 96 TYR A O 1
ATOM 799 N N . THR A 1 97 ? 9.350 -8.443 4.264 1.00 98.12 97 THR A N 1
ATOM 800 C CA . THR A 1 97 ? 9.023 -8.990 5.591 1.00 98.12 97 THR A CA 1
ATOM 801 C C . THR A 1 97 ? 9.599 -8.137 6.723 1.00 98.12 97 THR A C 1
ATOM 803 O O . THR A 1 97 ? 10.492 -7.308 6.505 1.00 98.12 97 THR A O 1
ATOM 806 N N . PHE A 1 98 ? 9.100 -8.352 7.944 1.00 95.75 98 PHE A N 1
ATOM 807 C CA . PHE A 1 98 ? 9.608 -7.693 9.149 1.00 95.75 98 PHE A CA 1
ATOM 808 C C . PHE A 1 98 ? 11.111 -7.948 9.354 1.00 95.75 98 PHE A C 1
ATOM 810 O O . PHE A 1 98 ? 11.850 -7.033 9.701 1.00 95.75 98 PHE A O 1
ATOM 817 N N . GLU A 1 99 ? 11.577 -9.165 9.081 1.00 96.56 99 GLU A N 1
ATOM 818 C CA . GLU A 1 99 ? 12.960 -9.594 9.302 1.00 96.56 99 GLU A CA 1
ATOM 819 C C . GLU A 1 99 ? 13.910 -9.045 8.236 1.00 96.56 99 GLU A C 1
ATOM 821 O O . GLU A 1 99 ? 15.012 -8.600 8.553 1.00 96.56 99 GLU A O 1
ATOM 826 N N . ALA A 1 100 ? 13.499 -9.084 6.966 1.00 96.69 100 ALA A N 1
ATOM 827 C CA . ALA A 1 100 ? 14.370 -8.722 5.852 1.00 96.69 100 ALA A CA 1
ATOM 828 C C . ALA A 1 100 ? 14.386 -7.210 5.588 1.00 96.69 100 ALA A C 1
ATOM 830 O O . ALA A 1 100 ? 15.436 -6.637 5.290 1.00 96.69 100 ALA A O 1
ATOM 831 N N . TYR A 1 101 ? 13.226 -6.552 5.686 1.00 97.44 101 TYR A N 1
ATOM 832 C CA . TYR A 1 101 ? 13.070 -5.138 5.342 1.00 97.44 101 TYR A CA 1
ATOM 833 C C . TYR A 1 101 ? 12.095 -4.424 6.295 1.00 97.44 101 TYR A C 1
ATOM 835 O O . TYR A 1 101 ? 11.078 -3.895 5.832 1.00 97.44 101 TYR A O 1
ATOM 843 N N . PRO A 1 102 ? 12.404 -4.314 7.601 1.00 96.00 102 PRO A N 1
ATOM 844 C CA . PRO A 1 102 ? 11.470 -3.819 8.620 1.00 96.00 102 PRO A CA 1
ATOM 845 C C . PRO A 1 102 ? 10.860 -2.455 8.273 1.00 96.00 102 PRO A C 1
ATOM 847 O O . PRO A 1 102 ? 9.651 -2.255 8.374 1.00 96.00 102 PRO A O 1
ATOM 850 N N . SER A 1 103 ? 11.657 -1.510 7.764 1.00 94.31 103 SER A N 1
ATOM 851 C CA . SER A 1 103 ? 11.140 -0.188 7.380 1.00 94.31 103 SER A CA 1
ATOM 852 C C . SER A 1 103 ? 10.214 -0.224 6.157 1.00 94.31 103 SER A C 1
ATOM 854 O O . SER A 1 103 ? 9.306 0.601 6.063 1.00 94.31 103 SER A O 1
ATOM 856 N N . LYS A 1 104 ? 10.428 -1.149 5.208 1.00 97.69 104 LYS A N 1
ATOM 857 C CA . LYS A 1 104 ? 9.550 -1.325 4.036 1.00 97.69 104 LYS A CA 1
ATOM 858 C C . LYS A 1 104 ? 8.284 -2.091 4.404 1.00 97.69 104 LYS A C 1
ATOM 860 O O . LYS A 1 104 ? 7.211 -1.718 3.930 1.00 97.69 104 LYS A O 1
ATOM 865 N N . TRP A 1 105 ? 8.400 -3.089 5.279 1.00 97.94 105 TRP A N 1
ATOM 866 C CA . TRP A 1 105 ? 7.271 -3.774 5.901 1.00 97.94 105 TRP A CA 1
ATOM 867 C C . TRP A 1 105 ? 6.343 -2.773 6.588 1.00 97.94 105 TRP A C 1
ATOM 869 O O . TRP A 1 105 ? 5.181 -2.666 6.209 1.00 97.94 105 TRP A O 1
ATOM 879 N N . ALA A 1 106 ? 6.872 -1.951 7.501 1.00 96.69 106 ALA A N 1
ATOM 880 C CA . ALA A 1 106 ? 6.094 -0.934 8.209 1.00 96.69 106 ALA A CA 1
ATOM 881 C C . ALA A 1 106 ? 5.473 0.102 7.255 1.00 96.69 106 ALA A C 1
ATOM 883 O O . ALA A 1 106 ? 4.297 0.439 7.373 1.00 96.69 106 ALA A O 1
ATOM 884 N N . GLY A 1 107 ? 6.213 0.557 6.239 1.00 95.62 107 GLY A N 1
ATOM 885 C CA . GLY A 1 107 ? 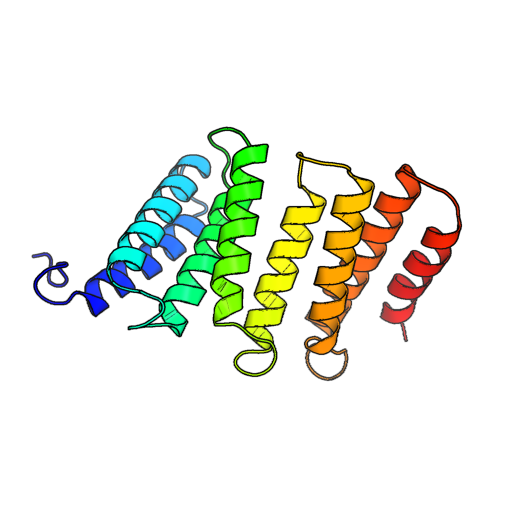5.655 1.435 5.207 1.00 95.62 107 GLY A CA 1
ATOM 886 C C . GLY A 1 107 ? 4.486 0.801 4.439 1.00 95.62 107 GLY A C 1
ATOM 887 O O . GLY A 1 107 ? 3.506 1.479 4.134 1.00 95.62 107 GLY A O 1
ATOM 888 N N . THR A 1 108 ? 4.558 -0.502 4.158 1.00 97.69 108 THR A N 1
ATOM 889 C CA . THR A 1 108 ? 3.497 -1.244 3.456 1.00 97.69 108 THR A CA 1
ATOM 890 C C . THR A 1 108 ? 2.290 -1.490 4.365 1.00 97.69 108 THR A C 1
ATOM 892 O O . THR A 1 108 ? 1.155 -1.297 3.931 1.00 97.69 108 THR A O 1
ATOM 895 N N . GLN A 1 109 ? 2.521 -1.812 5.640 1.00 98.00 109 GLN A N 1
ATOM 896 C CA . GLN A 1 109 ? 1.474 -1.948 6.658 1.00 98.00 109 GLN A CA 1
ATOM 897 C C . GLN A 1 109 ? 0.709 -0.635 6.871 1.00 98.00 109 GLN A C 1
ATOM 899 O O . GLN A 1 109 ? -0.518 -0.635 6.902 1.00 98.00 109 GLN A O 1
ATOM 904 N N . ASN A 1 110 ? 1.395 0.511 6.899 1.00 95.62 110 ASN A N 1
ATOM 905 C CA . ASN A 1 110 ? 0.740 1.824 6.947 1.00 95.62 110 ASN A CA 1
ATOM 906 C C . ASN A 1 110 ? -0.160 2.086 5.723 1.00 95.62 110 ASN A C 1
ATOM 908 O O . ASN A 1 110 ? -1.253 2.653 5.851 1.00 95.62 110 ASN A O 1
ATOM 912 N N . ASN A 1 111 ? 0.275 1.660 4.530 1.00 96.50 111 ASN A N 1
ATOM 913 C CA . ASN A 1 111 ? -0.550 1.759 3.326 1.00 96.50 111 ASN A CA 1
ATOM 914 C C . ASN A 1 111 ? -1.798 0.877 3.454 1.00 96.50 111 ASN A C 1
ATOM 916 O O . ASN A 1 111 ? -2.899 1.371 3.213 1.00 96.50 111 ASN A O 1
ATOM 920 N N . LEU A 1 112 ? -1.649 -0.375 3.901 1.00 98.06 112 LEU A N 1
ATOM 921 C CA . LEU A 1 112 ? -2.774 -1.279 4.158 1.00 98.06 112 LEU A CA 1
ATOM 922 C C . LEU A 1 112 ? -3.744 -0.721 5.197 1.00 98.06 112 LEU A C 1
ATOM 924 O O . LEU A 1 112 ? -4.941 -0.699 4.932 1.00 98.06 112 LEU A O 1
ATOM 928 N N . ALA A 1 113 ? -3.251 -0.191 6.317 1.00 97.12 113 ALA A N 1
ATOM 929 C CA . ALA A 1 113 ? -4.087 0.425 7.345 1.00 97.12 113 ALA A CA 1
ATOM 930 C C . ALA A 1 113 ? -4.983 1.530 6.765 1.00 97.12 113 ALA A C 1
ATOM 932 O O . ALA A 1 113 ? -6.190 1.569 7.017 1.00 97.12 113 ALA A O 1
ATOM 933 N N . THR A 1 114 ? -4.395 2.394 5.930 1.00 95.75 114 THR A N 1
ATOM 934 C CA . THR A 1 114 ? -5.107 3.479 5.241 1.00 95.75 114 THR A CA 1
ATOM 935 C C . THR A 1 114 ? -6.122 2.943 4.230 1.00 95.75 114 THR A C 1
ATOM 937 O O . THR A 1 114 ? -7.211 3.504 4.091 1.00 95.75 114 THR A O 1
ATOM 940 N N . ILE A 1 115 ? -5.781 1.876 3.504 1.00 97.81 115 ILE A N 1
ATOM 941 C CA . ILE A 1 115 ? -6.678 1.259 2.524 1.00 97.81 115 ILE A CA 1
ATOM 942 C C . ILE A 1 115 ? -7.863 0.594 3.233 1.00 97.81 115 ILE A C 1
ATOM 944 O O . ILE A 1 115 ? -8.998 0.876 2.861 1.00 97.81 115 ILE A O 1
ATOM 948 N N . TYR A 1 116 ? -7.624 -0.203 4.280 1.00 97.50 116 TYR A N 1
ATOM 949 C CA . TYR A 1 116 ? -8.674 -0.846 5.074 1.00 97.50 116 TYR A CA 1
ATOM 950 C C . TYR A 1 116 ? -9.615 0.171 5.713 1.00 97.50 116 TYR A C 1
ATOM 952 O O . TYR A 1 116 ? -10.829 0.016 5.614 1.00 97.50 116 TYR A O 1
ATOM 960 N N . ARG A 1 117 ? -9.089 1.283 6.238 1.00 93.69 117 ARG A N 1
ATOM 961 C CA . ARG A 1 117 ? -9.919 2.334 6.843 1.00 93.69 117 ARG A CA 1
ATOM 962 C C . ARG A 1 117 ? -10.901 2.946 5.843 1.00 93.69 117 ARG A C 1
ATOM 964 O O . ARG A 1 117 ? -12.007 3.328 6.213 1.00 93.69 117 ARG A O 1
ATOM 971 N N . ASN A 1 118 ? -10.490 3.039 4.579 1.00 94.50 118 ASN A N 1
ATOM 972 C CA . ASN A 1 118 ? -11.294 3.584 3.486 1.00 94.50 118 ASN A CA 1
ATOM 973 C C . ASN A 1 118 ? -12.064 2.507 2.703 1.00 94.50 118 ASN A C 1
ATOM 975 O O . ASN A 1 118 ? -12.782 2.847 1.760 1.00 94.50 118 ASN A O 1
ATOM 979 N N . ARG A 1 119 ? -11.891 1.222 3.039 1.00 96.31 119 ARG A N 1
ATOM 980 C CA . ARG A 1 119 ? -12.455 0.094 2.298 1.00 96.31 119 ARG A CA 1
ATOM 981 C C . ARG A 1 119 ? -13.978 0.126 2.358 1.00 96.31 119 ARG A C 1
ATOM 983 O O . ARG A 1 119 ? -14.575 0.229 3.426 1.00 96.31 119 ARG A O 1
ATOM 990 N N . ILE A 1 120 ? -14.587 0.028 1.178 1.00 96.00 120 ILE A N 1
ATOM 991 C CA . ILE A 1 120 ? -16.041 0.135 0.986 1.00 96.00 120 ILE A CA 1
ATOM 992 C C . ILE A 1 120 ? -16.716 -1.238 1.101 1.00 96.00 120 ILE A C 1
ATOM 994 O O . ILE A 1 120 ? -17.855 -1.332 1.544 1.00 96.00 120 ILE A O 1
ATOM 998 N N . ILE A 1 121 ? -16.021 -2.303 0.691 1.00 94.31 121 ILE A N 1
ATOM 999 C CA . ILE A 1 121 ? -16.539 -3.673 0.727 1.00 94.31 121 ILE A CA 1
ATOM 1000 C C . ILE A 1 121 ? -16.385 -4.261 2.131 1.00 94.31 121 ILE A C 1
ATOM 1002 O O . ILE A 1 121 ? -15.362 -4.074 2.793 1.00 94.31 121 ILE A O 1
ATOM 1006 N N . GLY A 1 122 ? -17.385 -5.043 2.536 1.00 90.38 122 GLY A N 1
ATOM 1007 C CA . GLY A 1 122 ? -17.403 -5.746 3.813 1.00 90.38 122 GLY A CA 1
ATOM 1008 C C . GLY A 1 122 ? -17.957 -4.899 4.952 1.00 90.38 122 GLY A C 1
ATOM 1009 O O . GLY A 1 122 ? -18.497 -3.814 4.748 1.00 90.38 122 GLY A O 1
ATOM 1010 N N . ASP A 1 123 ? -17.847 -5.439 6.160 1.00 89.75 123 ASP A N 1
ATOM 1011 C CA . ASP A 1 123 ? -18.285 -4.755 7.368 1.00 89.75 123 ASP A CA 1
ATOM 1012 C C . ASP A 1 123 ? -17.274 -3.680 7.801 1.00 89.75 123 ASP A C 1
ATOM 1014 O O . ASP A 1 123 ? -16.058 -3.897 7.802 1.00 89.75 123 ASP A O 1
ATOM 1018 N N . LYS A 1 124 ? -17.786 -2.510 8.195 1.00 88.12 124 LYS A N 1
ATOM 1019 C CA . LYS A 1 124 ? -16.952 -1.371 8.585 1.00 88.12 124 LYS A CA 1
ATOM 1020 C C . LYS A 1 124 ? -16.183 -1.649 9.874 1.00 88.12 124 LYS A C 1
ATOM 1022 O O . LYS A 1 124 ? -15.031 -1.230 9.965 1.00 88.12 124 LYS A O 1
ATOM 1027 N N . ALA A 1 125 ? -16.784 -2.339 10.844 1.00 87.44 125 ALA A N 1
ATOM 1028 C CA . ALA A 1 125 ? -16.086 -2.667 12.083 1.00 87.44 125 ALA A CA 1
ATOM 1029 C C . ALA A 1 125 ? -14.932 -3.634 11.794 1.00 87.44 125 ALA A C 1
ATOM 1031 O O . ALA A 1 125 ? -13.802 -3.363 12.186 1.00 87.44 125 ALA A O 1
ATOM 1032 N N . HIS A 1 126 ? -15.166 -4.673 10.990 1.00 89.88 126 HIS A N 1
ATOM 1033 C CA . HIS A 1 126 ? -14.100 -5.572 10.545 1.00 89.88 126 HIS A CA 1
ATOM 1034 C C . HIS A 1 126 ? -12.965 -4.839 9.811 1.00 89.88 126 HIS A C 1
ATOM 1036 O O . HIS A 1 126 ? -11.790 -5.088 10.077 1.00 89.88 126 HIS A O 1
ATOM 1042 N N . ASN A 1 127 ? -13.297 -3.905 8.917 1.00 93.38 127 ASN A N 1
ATOM 1043 C CA . ASN A 1 127 ? -12.297 -3.101 8.216 1.00 93.38 127 ASN A CA 1
ATOM 1044 C C . ASN A 1 127 ? -11.469 -2.231 9.185 1.00 93.38 127 ASN A C 1
ATOM 1046 O O . ASN A 1 127 ? -10.262 -2.091 8.994 1.00 93.38 127 ASN A O 1
ATOM 1050 N N . LEU A 1 128 ? -12.079 -1.699 10.251 1.00 91.50 128 LEU A N 1
ATOM 1051 C CA . LEU A 1 128 ? -11.366 -0.962 11.300 1.00 91.50 128 LEU A CA 1
ATOM 1052 C C . LEU A 1 128 ? -10.460 -1.866 12.145 1.00 91.50 128 LEU A C 1
ATOM 1054 O O . LEU A 1 128 ? -9.346 -1.454 12.458 1.00 91.50 128 LEU A O 1
ATOM 1058 N N . GLU A 1 129 ? -10.873 -3.099 12.449 1.00 91.94 129 GLU A N 1
ATOM 1059 C CA . GLU A 1 129 ? -9.994 -4.070 13.118 1.00 91.94 129 GLU A CA 1
ATOM 1060 C C . GLU A 1 129 ? -8.754 -4.378 12.267 1.00 91.94 129 GLU A C 1
ATOM 1062 O O . GLU A 1 129 ? -7.640 -4.414 12.783 1.00 91.94 129 GLU A O 1
ATOM 1067 N N . GLN A 1 130 ? -8.912 -4.519 10.944 1.00 95.38 130 GLN A N 1
ATOM 1068 C CA . GLN A 1 130 ? -7.769 -4.681 10.037 1.00 95.38 130 GLN A CA 1
ATOM 1069 C C . GLN A 1 130 ? -6.870 -3.434 10.012 1.00 95.38 130 GLN A C 1
ATOM 1071 O O . GLN A 1 130 ? -5.646 -3.556 9.988 1.00 95.38 130 GLN A O 1
ATOM 1076 N N . THR A 1 131 ? -7.451 -2.230 10.058 1.00 95.50 131 THR A N 1
ATOM 1077 C CA . THR A 1 131 ? -6.681 -0.983 10.185 1.00 95.50 131 THR A CA 1
ATOM 1078 C C . THR A 1 131 ? -5.841 -0.958 11.457 1.00 95.50 131 THR A C 1
ATOM 1080 O O . THR A 1 131 ? -4.655 -0.641 11.378 1.00 95.50 131 THR A O 1
ATOM 1083 N N . ILE A 1 132 ? -6.437 -1.284 12.607 1.00 93.00 132 ILE A N 1
ATOM 1084 C CA . ILE A 1 132 ? -5.752 -1.287 13.905 1.00 93.00 132 ILE A CA 1
ATOM 1085 C C . ILE A 1 132 ? -4.629 -2.324 13.899 1.00 93.00 132 ILE A C 1
ATOM 1087 O O . ILE A 1 132 ? -3.489 -1.965 14.179 1.00 93.00 132 ILE A O 1
ATOM 1091 N N . ALA A 1 133 ? -4.911 -3.555 13.464 1.00 95.62 133 ALA A N 1
ATOM 1092 C CA . ALA A 1 133 ? -3.911 -4.616 13.381 1.00 95.62 133 ALA A CA 1
ATOM 1093 C C . ALA A 1 133 ? -2.698 -4.208 12.522 1.00 95.62 133 ALA A C 1
ATOM 1095 O O . ALA A 1 133 ? -1.552 -4.389 12.927 1.00 95.62 133 ALA A O 1
ATOM 1096 N N . CYS A 1 134 ? -2.922 -3.588 11.357 1.00 97.25 134 CYS A N 1
ATOM 1097 C CA . CYS A 1 134 ? -1.825 -3.080 10.531 1.00 97.25 134 CYS A CA 1
ATOM 1098 C C . CYS A 1 134 ? -0.999 -1.999 11.250 1.00 97.25 134 CYS A C 1
ATOM 1100 O O . CYS A 1 134 ? 0.226 -2.004 11.148 1.00 97.25 134 CYS A O 1
ATOM 1102 N N . LEU A 1 135 ? -1.633 -1.070 11.971 1.00 95.62 135 LEU A N 1
ATOM 1103 C CA . LEU A 1 135 ? -0.927 -0.002 12.690 1.00 95.62 135 LEU A CA 1
ATOM 1104 C C . LEU A 1 135 ? -0.154 -0.522 13.913 1.00 95.62 135 LEU A C 1
ATOM 1106 O O . LEU A 1 135 ? 0.926 -0.015 14.214 1.00 95.62 135 LEU A O 1
ATOM 1110 N N . GLU A 1 136 ? -0.650 -1.559 14.583 1.00 93.62 136 GLU A N 1
ATOM 1111 C CA . GLU A 1 136 ? 0.081 -2.248 15.652 1.00 93.62 136 GLU A CA 1
ATOM 1112 C C . GLU A 1 136 ? 1.362 -2.911 15.119 1.00 93.62 136 GLU A C 1
ATOM 1114 O O . GLU A 1 136 ? 2.418 -2.815 15.747 1.00 93.62 136 GLU A O 1
ATOM 1119 N N . GLU A 1 137 ? 1.327 -3.501 13.918 1.00 95.50 137 GLU A N 1
ATOM 1120 C CA . GLU A 1 137 ? 2.537 -4.013 13.257 1.00 95.50 137 GLU A CA 1
ATOM 1121 C C . GLU A 1 137 ? 3.540 -2.898 12.924 1.00 95.50 137 GLU A C 1
ATOM 1123 O O . GLU A 1 137 ? 4.752 -3.092 13.039 1.00 95.50 137 GLU A O 1
ATOM 1128 N N . VAL A 1 138 ? 3.058 -1.711 12.545 1.00 95.00 138 VAL A N 1
ATOM 1129 C CA . VAL A 1 138 ? 3.910 -0.539 12.280 1.00 95.00 138 VAL A CA 1
ATOM 1130 C C . VAL A 1 138 ? 4.654 -0.105 13.544 1.00 95.00 138 VAL A C 1
ATOM 1132 O O . VAL A 1 138 ? 5.847 0.203 13.472 1.00 95.00 138 VAL A O 1
ATOM 1135 N N . MET A 1 139 ? 3.993 -0.136 14.705 1.00 92.81 139 MET A N 1
ATOM 1136 C CA . MET A 1 139 ? 4.597 0.234 15.990 1.00 92.81 139 MET A CA 1
ATOM 1137 C C . MET A 1 139 ? 5.752 -0.677 16.420 1.00 92.81 139 MET A C 1
ATOM 1139 O O . MET A 1 139 ? 6.613 -0.234 17.177 1.00 92.81 139 MET A O 1
ATOM 1143 N N . LYS A 1 140 ? 5.823 -1.918 15.920 1.00 92.94 140 LYS A N 1
ATOM 1144 C CA . LYS A 1 140 ? 6.965 -2.813 16.187 1.00 92.94 140 LYS A CA 1
ATOM 1145 C C . LYS A 1 140 ? 8.266 -2.327 15.542 1.00 92.94 140 LYS A C 1
ATOM 1147 O O . LYS A 1 140 ? 9.342 -2.747 15.953 1.00 92.94 140 LYS A O 1
ATOM 1152 N N . VAL A 1 141 ? 8.171 -1.479 14.515 1.00 93.88 141 VAL A N 1
ATOM 1153 C CA . VAL A 1 141 ? 9.323 -0.928 13.783 1.00 93.88 141 VAL A CA 1
ATOM 1154 C C . VAL A 1 141 ? 9.522 0.545 14.109 1.00 93.88 141 VAL A C 1
ATOM 1156 O O . VAL A 1 141 ? 10.638 0.981 14.385 1.00 93.88 141 VAL A O 1
ATOM 1159 N N . TYR A 1 142 ? 8.450 1.332 14.046 1.00 91.75 142 TYR A N 1
ATOM 1160 C CA . TYR A 1 142 ? 8.496 2.758 14.334 1.00 91.75 142 TYR A CA 1
ATOM 1161 C C . TYR A 1 142 ? 8.262 2.978 15.818 1.00 91.75 142 TYR A C 1
ATOM 1163 O O . TYR A 1 142 ? 7.146 3.284 16.223 1.00 91.75 142 TYR A O 1
ATOM 1171 N N . THR A 1 143 ? 9.317 2.800 16.613 1.00 91.50 143 THR A N 1
ATOM 1172 C CA . THR A 1 143 ? 9.320 3.127 18.044 1.00 91.50 143 THR A CA 1
ATOM 1173 C C . THR A 1 143 ? 9.634 4.606 18.265 1.00 91.50 143 THR A C 1
ATOM 1175 O O . THR A 1 143 ? 10.152 5.283 17.367 1.00 91.50 143 THR A O 1
ATOM 1178 N N . PHE A 1 144 ? 9.335 5.114 19.461 1.00 86.94 144 PHE A N 1
ATOM 1179 C CA . PHE A 1 144 ? 9.642 6.494 19.834 1.00 86.94 144 PHE A CA 1
ATOM 1180 C C . PHE A 1 144 ? 11.146 6.796 19.727 1.00 86.94 144 PHE A C 1
ATOM 1182 O O . PHE A 1 144 ? 11.535 7.843 19.218 1.00 86.94 144 PHE A O 1
ATOM 1189 N N . GLU A 1 145 ? 11.997 5.853 20.129 1.00 88.19 145 GLU A N 1
ATOM 1190 C CA . GLU A 1 145 ? 13.453 6.018 20.164 1.00 88.19 145 GLU A CA 1
ATOM 1191 C C . GLU A 1 145 ? 14.063 6.062 18.762 1.00 88.19 145 GLU A C 1
ATOM 1193 O O . GLU A 1 145 ? 14.973 6.847 18.499 1.00 88.19 145 GLU A O 1
ATOM 1198 N N . ALA A 1 146 ? 13.579 5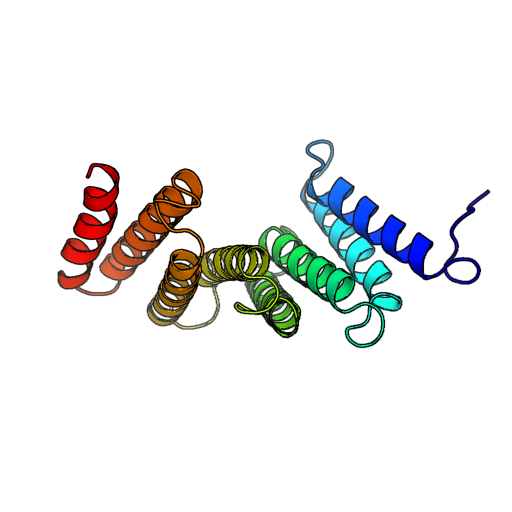.210 17.856 1.00 88.38 146 ALA A N 1
ATOM 1199 C CA . ALA A 1 146 ? 14.150 5.077 16.522 1.00 88.38 146 ALA A CA 1
ATOM 1200 C C . ALA A 1 146 ? 13.526 6.055 15.514 1.00 88.38 146 ALA A C 1
ATOM 1202 O O . ALA A 1 146 ? 14.213 6.563 14.626 1.00 88.38 146 ALA A O 1
ATOM 1203 N N . PHE A 1 147 ? 12.221 6.317 15.633 1.00 90.06 147 PHE A N 1
ATOM 1204 C CA . PHE A 1 147 ? 11.441 7.054 14.640 1.00 90.06 147 PHE A CA 1
ATOM 1205 C C . PHE A 1 147 ? 10.333 7.903 15.290 1.00 90.06 147 PHE A C 1
ATOM 1207 O O . PHE A 1 147 ? 9.158 7.709 14.968 1.00 90.06 147 PHE A O 1
ATOM 1214 N N . PRO A 1 148 ? 10.661 8.892 16.141 1.00 89.00 148 PRO A N 1
ATOM 1215 C CA . PRO A 1 148 ? 9.680 9.593 16.980 1.00 89.00 148 PRO A CA 1
ATOM 1216 C C . PRO A 1 148 ? 8.530 10.225 16.182 1.00 89.00 148 PRO A C 1
ATOM 1218 O O . PRO A 1 148 ? 7.370 10.141 16.576 1.00 89.00 148 PRO A O 1
ATOM 1221 N N . GLN A 1 149 ? 8.825 10.796 15.008 1.00 89.19 149 GLN A N 1
ATOM 1222 C CA . GLN A 1 149 ? 7.803 11.391 14.137 1.00 89.19 149 GLN A CA 1
ATOM 1223 C C . GLN A 1 149 ? 6.848 10.341 13.550 1.00 89.19 149 GLN A C 1
ATOM 1225 O O . GLN A 1 149 ? 5.636 10.543 13.537 1.00 89.19 149 GLN A O 1
ATOM 1230 N N . TYR A 1 150 ? 7.379 9.213 13.067 1.00 87.94 150 TYR A N 1
ATOM 1231 C CA . TYR A 1 150 ? 6.554 8.145 12.497 1.00 87.94 150 TYR A CA 1
ATOM 1232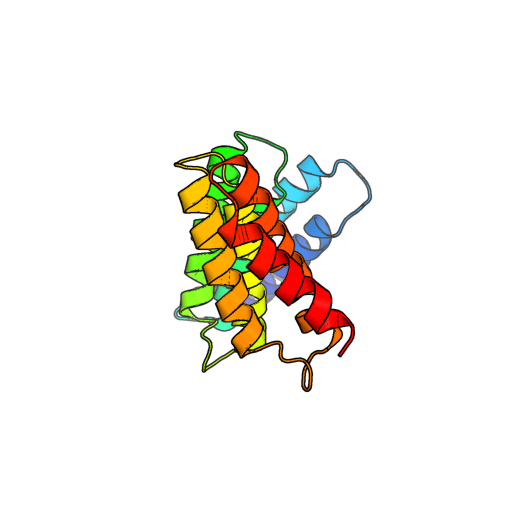 C C . TYR A 1 150 ? 5.778 7.394 13.578 1.00 87.94 150 TYR A C 1
ATOM 1234 O O . TYR A 1 150 ? 4.626 7.027 13.349 1.00 87.94 150 TYR A O 1
ATOM 1242 N N . TRP A 1 151 ? 6.372 7.214 14.757 1.00 91.62 151 TRP A N 1
ATOM 1243 C CA . TRP A 1 151 ? 5.697 6.669 15.928 1.00 91.62 151 TRP A CA 1
ATOM 1244 C C . TRP A 1 151 ? 4.499 7.542 16.321 1.00 91.62 151 TRP A C 1
ATOM 1246 O O . TRP A 1 151 ? 3.381 7.036 16.375 1.00 91.62 151 TRP A O 1
ATOM 1256 N N . ALA A 1 152 ? 4.688 8.860 16.463 1.00 89.62 152 ALA A N 1
ATOM 1257 C CA . ALA A 1 152 ? 3.614 9.791 16.817 1.00 89.62 152 ALA A CA 1
ATOM 1258 C C . ALA A 1 152 ? 2.470 9.784 15.787 1.00 89.62 152 ALA A C 1
ATOM 1260 O O . ALA A 1 152 ? 1.296 9.709 16.146 1.00 89.62 152 ALA A O 1
ATOM 1261 N N . LEU A 1 153 ? 2.797 9.790 14.490 1.00 89.75 153 LEU A N 1
ATOM 1262 C CA . LEU A 1 153 ? 1.792 9.670 13.427 1.00 89.75 153 LEU A CA 1
ATOM 1263 C C . LE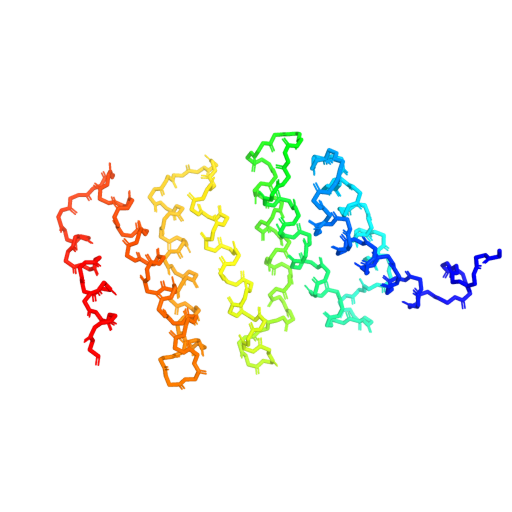U A 1 153 ? 1.028 8.340 13.497 1.00 89.75 153 LEU A C 1
ATOM 1265 O O . LEU A 1 153 ? -0.179 8.310 13.259 1.00 89.75 153 LEU A O 1
ATOM 1269 N N . THR A 1 154 ? 1.712 7.247 13.838 1.00 89.25 154 THR A N 1
ATOM 1270 C CA . THR A 1 154 ? 1.088 5.925 13.987 1.00 89.25 154 THR A CA 1
ATOM 1271 C C . THR A 1 154 ? 0.143 5.901 15.192 1.00 89.25 154 THR A C 1
ATOM 1273 O O . THR A 1 154 ? -0.993 5.458 15.044 1.00 89.25 154 THR A O 1
ATOM 1276 N N . GLN A 1 155 ? 0.546 6.468 16.336 1.00 88.81 155 GLN A N 1
ATOM 1277 C CA . GLN A 1 155 ? -0.307 6.628 17.526 1.00 88.81 155 GLN A CA 1
ATOM 1278 C C . GLN A 1 155 ? -1.585 7.420 17.197 1.00 88.81 155 GLN A C 1
ATOM 1280 O O . GLN A 1 155 ? -2.689 6.969 17.499 1.00 88.81 155 GLN A O 1
ATOM 1285 N N . ILE A 1 156 ? -1.457 8.549 16.485 1.00 88.88 156 ILE A N 1
ATOM 1286 C CA . ILE A 1 156 ? -2.603 9.360 16.036 1.00 88.88 156 ILE A CA 1
ATOM 1287 C C . ILE A 1 156 ? -3.540 8.547 15.135 1.00 88.88 156 ILE A C 1
ATOM 1289 O O . ILE A 1 156 ? -4.762 8.627 15.270 1.00 88.88 156 ILE A O 1
ATOM 1293 N N . ASN A 1 157 ? -2.991 7.759 14.208 1.00 89.81 157 ASN A N 1
ATOM 1294 C CA . ASN A 1 157 ? -3.795 6.938 13.306 1.00 89.81 157 ASN A CA 1
ATOM 1295 C C . ASN A 1 157 ? -4.550 5.826 14.046 1.00 89.81 157 ASN A C 1
ATOM 1297 O O . ASN A 1 157 ? -5.702 5.563 13.700 1.00 89.81 157 ASN A O 1
ATOM 1301 N N . ILE A 1 158 ? -3.942 5.218 15.071 1.00 87.81 158 ILE A N 1
ATOM 1302 C CA . ILE A 1 158 ? -4.599 4.209 15.914 1.00 87.81 158 ILE A CA 1
ATOM 1303 C C . ILE A 1 158 ? -5.727 4.852 16.718 1.00 87.81 158 ILE A C 1
ATOM 1305 O O . ILE A 1 158 ? -6.856 4.363 16.688 1.00 87.81 158 ILE A O 1
ATOM 1309 N N . ALA A 1 159 ? -5.460 5.989 17.362 1.00 86.94 159 ALA A N 1
ATOM 1310 C CA . ALA A 1 159 ? -6.471 6.728 18.108 1.00 86.94 159 ALA A CA 1
ATOM 1311 C C . ALA A 1 159 ? -7.663 7.119 17.216 1.00 86.94 159 ALA A C 1
ATOM 1313 O O . ALA A 1 159 ? -8.818 6.908 17.583 1.00 86.94 159 ALA A O 1
ATOM 1314 N N . ASN A 1 160 ? -7.399 7.594 15.993 1.00 87.50 160 ASN A N 1
ATOM 1315 C CA . ASN A 1 160 ? -8.441 7.895 15.010 1.00 87.50 160 ASN A CA 1
ATOM 1316 C C . ASN A 1 160 ? -9.251 6.648 14.610 1.00 87.50 160 ASN A C 1
ATOM 1318 O O . ASN A 1 160 ? -10.468 6.744 14.450 1.00 87.50 160 ASN A O 1
ATOM 1322 N N . ALA A 1 161 ? -8.606 5.486 14.454 1.00 86.62 161 ALA A N 1
ATOM 1323 C CA . ALA A 1 161 ? -9.290 4.234 14.135 1.00 86.62 161 ALA A CA 1
ATOM 1324 C C . ALA A 1 161 ? -10.204 3.772 15.286 1.00 86.62 161 ALA A C 1
ATOM 1326 O O . ALA A 1 161 ? -11.358 3.419 15.038 1.00 86.62 161 ALA A O 1
ATOM 1327 N N . TYR A 1 162 ? -9.744 3.866 16.539 1.00 83.31 162 TYR A N 1
ATOM 1328 C CA . TYR A 1 162 ? -10.580 3.608 17.717 1.00 83.31 162 TYR A CA 1
ATOM 1329 C C . TYR A 1 162 ? -11.742 4.606 17.831 1.00 83.31 162 TYR A C 1
ATOM 1331 O O . TYR A 1 162 ? -12.875 4.198 18.082 1.00 83.31 162 TYR A O 1
ATOM 1339 N N . CYS A 1 163 ? -11.518 5.893 17.549 1.00 80.62 163 CYS A N 1
ATOM 1340 C CA . CYS A 1 163 ? -12.586 6.895 17.479 1.00 80.62 163 CYS A CA 1
ATOM 1341 C C . CYS A 1 163 ? -13.634 6.574 16.400 1.00 80.62 163 CYS A C 1
ATOM 1343 O O . CYS A 1 163 ? -14.835 6.734 16.621 1.00 80.62 163 CYS A O 1
ATOM 1345 N N . ASP A 1 164 ? -13.207 6.105 15.226 1.00 79.06 164 ASP A N 1
ATOM 1346 C CA . ASP A 1 164 ? -14.122 5.701 14.157 1.00 79.06 164 ASP A CA 1
ATOM 1347 C C . ASP A 1 164 ? -14.894 4.415 14.510 1.00 79.06 164 ASP A C 1
ATOM 1349 O O . ASP A 1 164 ? -16.050 4.280 14.096 1.00 79.06 164 ASP A O 1
ATOM 1353 N N . ARG A 1 165 ? -14.311 3.527 15.330 1.00 73.00 165 ARG A N 1
ATOM 1354 C CA . ARG A 1 165 ? -14.958 2.322 15.883 1.00 73.00 165 ARG A CA 1
ATOM 1355 C C . ARG A 1 165 ? -16.068 2.660 16.889 1.00 73.00 165 ARG A C 1
ATOM 1357 O O . ARG A 1 165 ? -17.093 1.978 16.906 1.00 73.00 165 ARG A O 1
ATOM 1364 N N . ILE A 1 166 ? -15.932 3.754 17.650 1.00 62.75 166 ILE A N 1
ATOM 1365 C CA . ILE A 1 166 ? -16.966 4.258 18.587 1.00 62.75 166 ILE A CA 1
ATOM 1366 C C . ILE A 1 166 ? -18.272 4.609 17.869 1.00 62.75 166 ILE A C 1
ATOM 1368 O O . ILE A 1 166 ? -19.357 4.414 18.414 1.00 62.75 166 ILE A O 1
ATOM 1372 N N . LYS A 1 167 ? -18.196 5.106 16.627 1.00 60.09 167 LYS A N 1
ATOM 1373 C CA . LYS A 1 167 ? -19.398 5.420 15.836 1.00 60.09 167 LYS A CA 1
ATOM 1374 C C . LYS A 1 167 ? -20.213 4.169 15.475 1.00 60.09 167 LYS A C 1
ATOM 1376 O O . LYS A 1 167 ? -21.341 4.326 15.016 1.00 60.09 167 LYS A O 1
ATOM 1381 N N . SER A 1 168 ? -19.658 2.968 15.669 1.00 58.16 168 SER A N 1
ATOM 1382 C CA . SER A 1 168 ? -20.349 1.685 15.504 1.00 58.16 168 SER A CA 1
ATOM 1383 C C . SER A 1 168 ? -20.729 1.002 16.828 1.00 58.16 168 SER A C 1
ATOM 1385 O O . SER A 1 168 ? -21.851 0.517 16.889 1.00 58.16 168 SER A O 1
ATOM 1387 N N . GLU A 1 169 ? -19.893 0.998 17.885 1.00 55.84 169 GLU A N 1
ATOM 1388 C CA . GLU A 1 169 ? -20.215 0.404 19.210 1.00 55.84 169 GLU A CA 1
ATOM 1389 C C . GLU A 1 169 ? -19.460 1.070 20.405 1.00 55.84 169 GLU A C 1
ATOM 1391 O O . GLU A 1 169 ? -18.372 1.615 20.237 1.00 55.84 169 GLU A O 1
ATOM 1396 N N . GLN A 1 170 ? -20.066 1.000 21.608 1.00 64.56 170 GLN A N 1
ATOM 1397 C CA . GLN A 1 170 ? -19.875 1.741 22.888 1.00 64.56 170 GLN A CA 1
ATOM 1398 C C . GLN A 1 170 ? -18.458 1.925 23.538 1.00 64.56 170 GLN A C 1
ATOM 1400 O O . GLN A 1 170 ? -17.415 1.521 23.034 1.00 64.56 170 GLN A O 1
ATOM 1405 N N . SER A 1 171 ? -18.474 2.586 24.713 1.00 57.66 171 SER A N 1
ATOM 1406 C CA . SER A 1 171 ? -17.477 3.380 25.472 1.00 57.66 171 SER A CA 1
ATOM 1407 C C . SER A 1 171 ? -16.046 2.868 25.714 1.00 57.66 171 SER A C 1
ATOM 1409 O O . SER A 1 171 ? -15.183 3.701 25.981 1.00 57.66 171 SER A O 1
ATOM 1411 N N . SER A 1 172 ? -15.733 1.572 25.604 1.00 62.81 172 SER A N 1
ATOM 1412 C CA . SER A 1 172 ? -14.376 1.062 25.919 1.00 62.81 172 SER A CA 1
ATOM 1413 C C . SER A 1 172 ? -13.297 1.542 24.939 1.00 62.81 172 SER A C 1
ATOM 1415 O O . SER A 1 172 ? -12.122 1.612 25.291 1.00 62.81 172 SER A O 1
ATOM 1417 N N . ASN A 1 173 ? -13.686 1.879 23.710 1.00 67.00 173 ASN A N 1
ATOM 1418 C CA . ASN A 1 173 ? -12.763 2.348 22.675 1.00 67.00 173 ASN A CA 1
ATOM 1419 C C . ASN A 1 173 ? -12.292 3.796 22.915 1.00 67.00 173 ASN A C 1
ATOM 1421 O O . ASN A 1 173 ? -11.271 4.201 22.363 1.00 67.00 173 ASN A O 1
ATOM 1425 N N . LEU A 1 174 ? -13.017 4.574 23.733 1.00 68.75 174 LEU A N 1
ATOM 1426 C CA . LEU A 1 174 ? -12.663 5.963 24.035 1.00 68.75 174 LEU A CA 1
ATOM 1427 C C . LEU A 1 174 ? -11.432 6.041 24.940 1.00 68.75 174 LEU A C 1
ATOM 1429 O O . LEU A 1 174 ? -10.531 6.818 24.656 1.00 68.75 174 LEU A O 1
ATOM 1433 N N . GLU A 1 175 ? -11.370 5.194 25.967 1.00 77.75 175 GLU A N 1
ATOM 1434 C CA . GLU A 1 175 ? -10.218 5.113 26.874 1.00 77.75 175 GLU A CA 1
ATOM 1435 C C . GLU A 1 175 ? -8.944 4.706 26.123 1.00 77.75 175 GLU A C 1
ATOM 1437 O O . GLU A 1 175 ? -7.882 5.283 26.335 1.00 77.75 175 GLU A O 1
ATOM 1442 N N . LEU A 1 176 ? -9.056 3.770 25.170 1.00 80.25 176 LEU A N 1
ATOM 1443 C CA . LEU A 1 176 ? -7.934 3.395 24.307 1.00 80.25 176 LEU A CA 1
ATOM 1444 C C . LEU A 1 176 ? -7.490 4.571 23.434 1.00 80.25 176 LEU A C 1
ATOM 1446 O O . LEU A 1 176 ? -6.305 4.891 23.403 1.00 80.25 176 LEU A O 1
ATOM 1450 N N . ALA A 1 177 ? -8.420 5.251 22.756 1.00 79.19 177 ALA A N 1
ATOM 1451 C CA . ALA A 1 177 ? -8.081 6.410 21.932 1.00 79.19 177 ALA A CA 1
ATOM 1452 C C . ALA A 1 177 ? -7.415 7.531 22.751 1.00 79.19 177 ALA A C 1
ATOM 1454 O O . ALA A 1 177 ? -6.422 8.100 22.298 1.00 79.19 177 ALA A O 1
ATOM 1455 N N . ILE A 1 178 ? -7.923 7.812 23.957 1.00 79.94 178 ILE A N 1
ATOM 1456 C CA . ILE A 1 178 ? -7.329 8.775 24.894 1.00 79.94 178 ILE A CA 1
ATOM 1457 C C . ILE A 1 178 ? -5.906 8.349 25.254 1.00 79.94 178 ILE A C 1
ATOM 1459 O O . ILE A 1 178 ? -4.996 9.153 25.082 1.00 79.94 178 ILE A O 1
ATOM 1463 N N . ALA A 1 179 ? -5.686 7.088 25.636 1.00 83.88 179 ALA A N 1
ATOM 1464 C CA . ALA A 1 179 ? -4.355 6.591 25.980 1.00 83.88 179 ALA A CA 1
ATOM 1465 C C . ALA A 1 179 ? -3.341 6.771 24.830 1.00 83.88 179 ALA A C 1
ATOM 1467 O O . ALA A 1 179 ? -2.223 7.234 25.055 1.00 83.88 179 ALA A O 1
ATOM 1468 N N . TYR A 1 180 ? -3.733 6.479 23.581 1.00 83.69 180 TYR A N 1
ATOM 1469 C CA . TYR A 1 180 ? -2.873 6.701 22.407 1.00 83.69 180 TYR A CA 1
ATOM 1470 C C . TYR A 1 180 ? -2.560 8.190 22.165 1.00 83.69 180 TYR A C 1
ATOM 1472 O O . TYR A 1 180 ? -1.461 8.515 21.716 1.00 83.69 180 TYR A O 1
ATOM 1480 N N . TYR A 1 181 ? -3.487 9.108 22.459 1.00 83.00 181 TYR A N 1
ATOM 1481 C CA . TYR A 1 181 ? -3.213 10.547 22.371 1.00 83.00 181 TYR A CA 1
ATOM 1482 C C . TYR A 1 181 ? -2.355 11.062 23.529 1.00 83.00 181 TYR A C 1
ATOM 1484 O O . TYR A 1 181 ? -1.488 11.906 23.308 1.00 83.00 181 TYR A O 1
ATOM 1492 N N . GLU A 1 182 ? -2.584 10.579 24.748 1.00 86.44 182 GLU A N 1
ATOM 1493 C CA . GLU A 1 182 ? -1.833 10.988 25.936 1.00 86.44 182 GLU A CA 1
ATOM 1494 C C . GLU A 1 182 ? -0.362 10.584 25.836 1.00 86.44 182 GLU A C 1
ATOM 1496 O O . GLU A 1 182 ? 0.504 11.392 26.166 1.00 86.44 182 GLU A O 1
ATOM 1501 N N . ASN A 1 183 ? -0.070 9.411 25.263 1.00 84.69 183 ASN A N 1
ATOM 1502 C CA . ASN A 1 183 ? 1.297 8.959 24.996 1.00 84.69 183 ASN A CA 1
ATOM 1503 C C . ASN A 1 183 ? 2.130 9.960 24.172 1.00 84.69 183 ASN A C 1
ATOM 1505 O O . ASN A 1 183 ? 3.350 9.911 24.227 1.00 84.69 183 ASN A O 1
ATOM 1509 N N . LEU A 1 184 ? 1.521 10.883 23.417 1.00 80.50 184 LEU A N 1
ATOM 1510 C CA . LEU A 1 184 ? 2.262 11.876 22.624 1.00 80.50 184 LEU A CA 1
ATOM 1511 C C . LEU A 1 184 ? 2.971 12.949 23.468 1.00 80.50 184 LEU A C 1
ATOM 1513 O O . LEU A 1 184 ? 3.800 13.684 22.928 1.00 80.50 184 LEU A O 1
ATOM 1517 N N . TRP A 1 185 ? 2.617 13.079 24.749 1.00 71.94 185 TRP A N 1
ATOM 1518 C CA . TRP A 1 185 ? 3.075 14.155 25.636 1.00 71.94 185 TRP A CA 1
ATOM 1519 C C . TRP A 1 185 ? 3.931 13.670 26.817 1.00 71.94 185 TRP A C 1
ATOM 1521 O O . TRP A 1 185 ? 4.308 14.494 27.654 1.00 71.94 185 TRP A O 1
ATOM 1531 N N . PHE A 1 186 ? 4.247 12.374 26.875 1.00 55.09 186 PHE A N 1
ATOM 1532 C CA . PHE A 1 186 ? 5.109 11.739 27.879 1.00 55.09 186 PHE A CA 1
ATOM 1533 C C . PHE A 1 186 ? 6.334 11.110 27.213 1.00 55.09 186 PHE A C 1
ATOM 1535 O O . PHE A 1 186 ? 7.413 11.149 27.849 1.00 55.09 186 PHE A O 1
#

Radius of gyration: 18.46 Å; chains: 1; bounding box: 39×34×58 Å